Protein AF-A0A316LWC0-F1 (afdb_monomer_lite)

Structure (mmCIF, N/CA/C/O backbone):
data_AF-A0A316LWC0-F1
#
_entry.id   AF-A0A316LWC0-F1
#
loop_
_atom_site.group_PDB
_atom_site.id
_atom_site.type_symbol
_atom_site.label_atom_id
_atom_site.label_alt_id
_atom_site.label_comp_id
_atom_site.label_asym_id
_atom_site.label_entity_id
_atom_site.label_seq_id
_atom_site.pdbx_PDB_ins_code
_atom_site.Cartn_x
_atom_site.Cartn_y
_atom_site.Cartn_z
_atom_site.occupancy
_atom_site.B_iso_or_equiv
_atom_site.auth_seq_id
_atom_site.auth_comp_id
_atom_site.auth_asym_id
_atom_site.auth_atom_id
_atom_site.pdbx_PDB_model_num
ATOM 1 N N . MET A 1 1 ? -11.294 -28.085 22.734 1.00 31.95 1 MET A N 1
ATOM 2 C CA . MET A 1 1 ? -11.227 -26.932 23.654 1.00 31.95 1 MET A CA 1
ATOM 3 C C . MET A 1 1 ? -9.858 -26.953 24.303 1.00 31.95 1 MET A C 1
ATOM 5 O O . MET A 1 1 ? -9.673 -27.662 25.283 1.00 31.95 1 MET A O 1
ATOM 9 N N . GLU A 1 2 ? -8.880 -26.272 23.712 1.00 32.41 2 GLU A N 1
ATOM 10 C CA . GLU A 1 2 ? -7.625 -26.001 24.415 1.00 32.41 2 GLU A CA 1
ATOM 11 C C . GLU A 1 2 ? -7.901 -24.908 25.444 1.00 32.41 2 GLU A C 1
ATOM 13 O O . GLU A 1 2 ? -8.412 -23.838 25.116 1.00 32.41 2 GLU A O 1
ATOM 18 N N . ILE A 1 3 ? -7.636 -25.219 26.708 1.00 39.00 3 ILE A N 1
ATOM 19 C CA . ILE A 1 3 ? -7.735 -24.268 27.808 1.00 39.00 3 ILE A CA 1
ATOM 20 C C . ILE A 1 3 ? -6.560 -23.304 27.640 1.00 39.00 3 ILE A C 1
ATOM 22 O O . ILE A 1 3 ? -5.418 -23.643 27.950 1.00 39.00 3 ILE A O 1
ATOM 26 N N . GLU A 1 4 ? -6.842 -22.122 27.097 1.00 44.00 4 GLU A N 1
ATOM 27 C CA . GLU A 1 4 ? -5.895 -21.014 27.000 1.00 44.00 4 GLU A CA 1
ATOM 28 C C . GLU A 1 4 ? -5.223 -20.777 28.360 1.00 44.00 4 GLU A C 1
ATOM 30 O O . GLU A 1 4 ? -5.889 -20.606 29.386 1.00 44.00 4 GLU A O 1
ATOM 35 N N . LYS A 1 5 ? -3.886 -20.733 28.386 1.00 40.06 5 LYS A N 1
ATOM 36 C CA . LYS A 1 5 ? -3.128 -20.258 29.549 1.00 40.06 5 LYS A CA 1
ATOM 37 C C . LYS A 1 5 ? -3.338 -18.749 29.688 1.00 40.06 5 LYS A C 1
ATOM 39 O O . LYS A 1 5 ? -2.574 -17.927 29.186 1.00 40.06 5 LYS A O 1
ATOM 44 N N . ILE A 1 6 ? -4.420 -18.384 30.366 1.00 48.06 6 ILE A N 1
ATOM 45 C CA . ILE A 1 6 ? -4.798 -17.000 30.645 1.00 48.06 6 ILE A CA 1
ATOM 46 C C . ILE A 1 6 ? -3.763 -16.386 31.598 1.00 48.06 6 ILE A C 1
ATOM 48 O O . ILE A 1 6 ? -3.656 -16.771 32.765 1.00 48.06 6 ILE A O 1
ATOM 52 N N . SER A 1 7 ? -3.029 -15.374 31.129 1.00 48.31 7 SER A N 1
ATOM 53 C CA . SER A 1 7 ? -2.324 -14.452 32.024 1.00 48.31 7 SER A CA 1
ATOM 54 C C . SER A 1 7 ? -3.368 -13.696 32.851 1.00 48.31 7 SER A C 1
ATOM 56 O O . SER A 1 7 ? -4.039 -12.796 32.347 1.00 48.31 7 SER A O 1
ATOM 58 N N . ARG A 1 8 ? -3.518 -14.056 34.131 1.00 53.09 8 ARG A N 1
ATOM 59 C CA . ARG A 1 8 ? -4.472 -13.438 35.076 1.00 53.09 8 ARG A CA 1
ATOM 60 C C . ARG A 1 8 ? -4.177 -11.959 35.403 1.00 53.09 8 ARG A C 1
ATOM 62 O O . ARG A 1 8 ? -4.849 -11.391 36.250 1.00 53.09 8 ARG A O 1
ATOM 69 N N . LYS A 1 9 ? -3.166 -11.336 34.783 1.00 68.00 9 LYS A N 1
ATOM 70 C CA . LYS A 1 9 ? -2.666 -9.988 35.122 1.00 68.00 9 LYS A CA 1
ATOM 71 C C . LYS A 1 9 ? -2.686 -8.990 33.953 1.00 68.00 9 LYS A C 1
ATOM 73 O O . LYS A 1 9 ? -1.902 -8.051 33.957 1.00 68.00 9 LYS A O 1
ATOM 78 N N . CYS A 1 10 ? -3.512 -9.195 32.929 1.00 73.81 10 CYS A N 1
ATOM 79 C CA . CYS A 1 10 ? -3.626 -8.240 31.819 1.00 73.81 10 CYS A CA 1
ATOM 80 C C . CYS A 1 10 ? -4.796 -7.269 32.052 1.00 73.81 10 CYS A C 1
ATOM 82 O O . CYS A 1 10 ? -5.946 -7.697 32.027 1.00 73.81 10 CYS A O 1
ATOM 84 N N . THR A 1 11 ? -4.519 -5.978 32.247 1.00 78.38 11 THR A N 1
ATOM 85 C CA . THR A 1 11 ? -5.537 -4.930 32.487 1.00 78.38 11 THR A CA 1
ATOM 86 C C . THR A 1 11 ? -6.363 -4.609 31.245 1.00 78.38 11 THR A C 1
ATOM 88 O O . THR A 1 11 ? -7.514 -4.209 31.362 1.00 78.38 11 THR A O 1
ATOM 91 N N . VAL A 1 12 ? -5.818 -4.844 30.050 1.00 79.81 12 VAL A N 1
ATOM 92 C CA . VAL A 1 12 ? -6.518 -4.624 28.773 1.00 79.81 12 VAL A CA 1
ATOM 93 C C . VAL A 1 12 ? -7.245 -5.875 28.275 1.00 79.81 12 VAL A C 1
ATOM 95 O O . VAL A 1 12 ? -7.618 -5.972 27.109 1.00 79.81 12 VAL A O 1
ATOM 98 N N . LYS A 1 13 ? -7.440 -6.888 29.126 1.00 78.12 13 LYS A N 1
ATOM 99 C CA . LYS A 1 13 ? -8.189 -8.092 28.744 1.00 78.12 13 LYS A CA 1
ATOM 100 C C . LYS A 1 13 ? -9.627 -7.705 28.374 1.00 78.12 13 LYS A C 1
ATOM 102 O O . LYS A 1 13 ? -10.252 -6.914 29.068 1.00 78.12 13 LYS A O 1
ATOM 107 N N . HIS A 1 14 ? -10.146 -8.267 27.281 1.00 76.75 14 HIS A N 1
ATOM 108 C CA . HIS A 1 14 ? -11.498 -8.007 26.754 1.00 76.75 14 HIS A CA 1
ATOM 109 C C . HIS A 1 14 ? -11.799 -6.556 26.336 1.00 76.75 14 HIS A C 1
ATOM 111 O O . HIS A 1 14 ? -12.905 -6.282 25.868 1.00 76.75 14 HIS A O 1
ATOM 117 N N . THR A 1 15 ? -10.838 -5.635 26.433 1.00 82.25 15 THR A N 1
ATOM 118 C CA . THR A 1 15 ? -11.021 -4.262 25.958 1.00 82.25 15 THR A CA 1
ATOM 119 C C . THR A 1 15 ? -10.895 -4.184 24.428 1.00 82.25 15 THR A C 1
ATOM 121 O O . THR A 1 15 ? -10.401 -5.132 23.796 1.00 82.25 15 THR A O 1
ATOM 124 N N . PRO A 1 16 ? -11.316 -3.070 23.796 1.00 81.69 16 PRO A N 1
ATOM 125 C CA . PRO A 1 16 ? -11.280 -2.936 22.342 1.00 81.69 16 PRO A CA 1
ATOM 126 C C . PRO A 1 16 ? -9.896 -3.158 21.724 1.00 81.69 16 PRO A C 1
ATOM 128 O O . PRO A 1 16 ? -9.812 -3.797 20.676 1.00 81.69 16 PRO A O 1
ATOM 131 N N . ILE A 1 17 ? -8.804 -2.731 22.381 1.00 84.06 17 ILE A N 1
ATOM 132 C CA . ILE A 1 17 ? -7.452 -2.977 21.849 1.00 84.06 17 ILE A CA 1
ATOM 133 C C . ILE A 1 17 ? -7.113 -4.469 21.831 1.00 84.06 17 ILE A C 1
ATOM 135 O O . ILE A 1 17 ? -6.552 -4.958 20.858 1.00 84.06 17 ILE A O 1
ATOM 139 N N . CYS A 1 18 ? -7.471 -5.220 22.874 1.00 79.88 18 CYS A N 1
ATOM 140 C CA . CYS A 1 18 ? -7.205 -6.657 22.933 1.00 79.88 18 CYS A CA 1
ATOM 141 C C . CYS A 1 18 ? -7.984 -7.406 21.848 1.00 79.88 18 CYS A C 1
ATOM 143 O O . CYS A 1 18 ? -7.426 -8.257 21.154 1.00 79.88 18 CYS A O 1
ATOM 145 N N . LYS A 1 19 ? -9.241 -7.004 21.635 1.00 78.81 19 LYS A N 1
ATOM 146 C CA . LYS A 1 19 ? -10.090 -7.524 20.562 1.00 78.81 19 LYS A CA 1
ATOM 147 C C . LYS A 1 19 ? -9.509 -7.211 19.173 1.00 78.81 19 LYS A C 1
ATOM 149 O O . LYS A 1 19 ? -9.373 -8.123 18.365 1.00 78.81 19 LYS A O 1
ATOM 154 N N . PHE A 1 20 ? -9.069 -5.976 18.921 1.00 80.81 20 PHE A N 1
ATOM 155 C CA . PHE A 1 20 ? -8.409 -5.584 17.665 1.00 80.81 20 PHE A CA 1
ATOM 156 C C . PHE A 1 20 ? -7.088 -6.326 17.421 1.00 80.81 20 PHE A C 1
ATOM 158 O O . PHE A 1 20 ? -6.761 -6.721 16.296 1.00 80.81 20 PHE A O 1
ATOM 165 N N . LEU A 1 21 ? -6.292 -6.529 18.474 1.00 79.06 21 LEU A N 1
ATOM 166 C CA . LEU A 1 21 ? -5.056 -7.310 18.407 1.00 79.06 21 LEU A CA 1
ATOM 167 C C . LEU A 1 21 ? -5.312 -8.786 18.070 1.00 79.06 21 LEU A C 1
ATOM 169 O O . LEU A 1 21 ? -4.381 -9.453 17.616 1.00 79.06 21 LEU A O 1
ATOM 173 N N . GLY A 1 22 ? -6.558 -9.256 18.192 1.00 64.56 22 GLY A N 1
ATOM 174 C CA . GLY A 1 22 ? -6.995 -10.564 17.712 1.00 64.56 22 GLY A CA 1
ATOM 175 C C . GLY A 1 22 ? -6.324 -11.711 18.458 1.00 64.56 22 GLY A C 1
ATOM 176 O O . GLY A 1 22 ? -5.974 -12.721 17.850 1.00 64.56 22 GLY A O 1
ATOM 177 N N . SER A 1 23 ? -6.047 -11.525 19.750 1.00 60.38 23 SER A N 1
ATOM 178 C CA . SER A 1 23 ? -5.390 -12.546 20.556 1.00 60.38 23 SER A CA 1
ATOM 179 C C . SER A 1 23 ? -6.378 -13.636 20.966 1.00 60.38 23 SER A C 1
ATOM 181 O O . SER A 1 23 ? -7.029 -13.508 22.000 1.00 60.38 23 SER A O 1
ATOM 183 N N . ASP A 1 24 ? -6.390 -14.728 20.199 1.00 57.38 24 ASP A N 1
ATOM 184 C CA . ASP A 1 24 ? -6.710 -16.093 20.653 1.00 57.38 24 ASP A CA 1
ATOM 185 C C . ASP A 1 24 ? -5.643 -16.549 21.673 1.00 57.38 24 ASP A C 1
ATOM 187 O O . ASP A 1 24 ? -4.834 -17.452 21.430 1.00 57.38 24 ASP A O 1
ATOM 191 N N . GLY A 1 25 ? -5.536 -15.801 22.773 1.00 61.41 25 GLY A N 1
ATOM 192 C CA . GLY A 1 25 ? -4.644 -16.075 23.888 1.00 61.41 25 GLY A CA 1
ATOM 193 C C . GLY A 1 25 ? -3.501 -15.073 24.039 1.00 61.41 25 GLY A C 1
ATOM 194 O O . GLY A 1 25 ? -2.912 -14.566 23.076 1.00 61.41 25 GLY A O 1
ATOM 195 N N . CYS A 1 26 ? -3.142 -14.802 25.297 1.00 67.88 26 CYS A N 1
ATOM 196 C CA . CYS A 1 26 ? -2.113 -13.825 25.667 1.00 67.88 26 CYS A CA 1
ATOM 197 C C . CYS A 1 26 ? -0.733 -14.128 25.058 1.00 67.88 26 CYS A C 1
ATOM 199 O O . CYS A 1 26 ? 0.030 -13.200 24.810 1.00 67.88 26 CYS A O 1
ATOM 201 N N . GLU A 1 27 ? -0.418 -15.393 24.766 1.00 67.81 27 GLU A N 1
ATOM 202 C CA . GLU A 1 27 ? 0.873 -15.810 24.196 1.00 67.81 27 GLU A CA 1
ATOM 203 C C . GLU A 1 27 ? 1.105 -15.273 22.773 1.00 67.81 27 GLU A C 1
ATOM 205 O O . GLU A 1 27 ? 2.242 -15.015 22.369 1.00 67.81 27 GLU A O 1
ATOM 210 N N . LYS A 1 28 ? 0.030 -15.062 22.002 1.00 70.38 28 LYS A N 1
ATOM 211 C CA . LYS A 1 28 ? 0.097 -14.516 20.637 1.00 70.38 28 LYS A CA 1
ATOM 212 C C . LYS A 1 28 ? -0.050 -12.991 20.595 1.00 70.38 28 LYS A C 1
ATOM 214 O O . LYS A 1 28 ? 0.230 -12.398 19.554 1.00 70.38 28 LYS A O 1
ATOM 219 N N . CYS A 1 29 ? -0.429 -12.360 21.708 1.00 76.38 29 CYS A N 1
ATOM 220 C CA . CYS A 1 29 ? -0.636 -10.917 21.809 1.00 76.38 29 CYS A CA 1
ATOM 221 C C . CYS A 1 29 ? 0.674 -10.137 21.606 1.00 76.38 29 CYS A C 1
ATOM 223 O O . CYS A 1 29 ? 1.690 -10.413 22.248 1.00 76.38 29 CYS A O 1
ATOM 225 N N . SER A 1 30 ? 0.647 -9.114 20.749 1.00 78.94 30 SER A N 1
ATOM 226 C CA . SER A 1 30 ? 1.811 -8.257 20.490 1.00 78.94 30 SER A CA 1
ATOM 227 C C . SER A 1 30 ? 2.258 -7.479 21.730 1.00 78.94 30 SER A C 1
ATOM 229 O O . SER A 1 30 ? 3.455 -7.376 21.974 1.00 78.94 30 SER A O 1
ATOM 231 N N . LEU A 1 31 ? 1.323 -6.999 22.559 1.00 81.50 31 LEU A N 1
ATOM 232 C CA . LEU A 1 31 ? 1.646 -6.288 23.805 1.00 81.50 31 LEU A CA 1
ATOM 233 C C . LEU A 1 31 ? 2.370 -7.190 24.811 1.00 81.50 31 LEU A C 1
ATOM 235 O O . LEU A 1 31 ? 3.217 -6.718 25.567 1.00 81.50 31 LEU A O 1
ATOM 239 N N . TYR A 1 32 ? 2.045 -8.486 24.815 1.00 77.75 32 TYR A N 1
ATOM 240 C CA . TYR A 1 32 ? 2.732 -9.472 25.643 1.00 77.75 32 TYR A CA 1
ATOM 241 C C . TYR A 1 32 ? 4.122 -9.792 25.084 1.00 77.75 32 TYR A C 1
ATOM 243 O O . TYR A 1 32 ? 5.107 -9.673 25.805 1.00 77.75 32 TYR A O 1
ATOM 251 N N . LYS A 1 33 ? 4.222 -10.113 23.786 1.00 76.31 33 LYS A N 1
ATOM 252 C CA . LYS A 1 33 ? 5.501 -10.431 23.122 1.00 76.31 33 LYS A CA 1
ATOM 253 C C . LYS A 1 33 ? 6.523 -9.298 23.199 1.00 76.31 33 LYS A C 1
ATOM 255 O O . LYS A 1 33 ? 7.716 -9.564 23.300 1.00 76.31 33 LYS A O 1
ATOM 260 N N . SER A 1 34 ? 6.058 -8.054 23.170 1.00 77.19 34 SER A N 1
ATOM 261 C CA . SER A 1 34 ? 6.910 -6.870 23.274 1.00 77.19 34 SER A CA 1
ATOM 262 C C . SER A 1 34 ? 7.215 -6.453 24.719 1.00 77.19 34 SER A C 1
ATOM 264 O O . SER A 1 34 ? 7.830 -5.411 24.914 1.00 77.19 34 SER A O 1
ATOM 266 N N . ASN A 1 35 ? 6.801 -7.230 25.731 1.00 78.50 35 ASN A N 1
ATOM 267 C CA . ASN A 1 35 ? 7.004 -6.931 27.156 1.00 78.50 35 ASN A CA 1
ATOM 268 C C . ASN A 1 35 ? 6.565 -5.507 27.560 1.00 78.50 35 ASN A C 1
ATOM 270 O O . ASN A 1 35 ? 7.215 -4.854 28.378 1.00 78.50 35 ASN A O 1
ATOM 274 N N . VAL A 1 36 ? 5.463 -5.018 26.979 1.00 79.25 36 VAL A N 1
ATOM 275 C CA . VAL A 1 36 ? 4.943 -3.663 27.225 1.00 79.25 36 VAL A CA 1
ATOM 276 C C . VAL A 1 36 ? 4.527 -3.528 28.690 1.00 79.25 36 VAL A C 1
ATOM 278 O O . VAL A 1 36 ? 3.888 -4.433 29.243 1.00 79.25 36 VAL A O 1
ATOM 281 N N . LYS A 1 37 ? 4.876 -2.408 29.335 1.00 82.44 37 LYS A N 1
ATOM 282 C CA . LYS A 1 37 ? 4.535 -2.180 30.747 1.00 82.44 37 LYS A CA 1
ATOM 283 C C . LYS A 1 37 ? 3.032 -1.965 30.906 1.00 82.44 37 LYS A C 1
ATOM 285 O O . LYS A 1 37 ? 2.356 -1.493 29.999 1.00 82.44 37 LYS A O 1
ATOM 290 N N . GLU A 1 38 ? 2.488 -2.280 32.078 1.00 79.62 38 GLU A N 1
ATOM 291 C CA . GLU A 1 38 ? 1.031 -2.289 32.264 1.00 79.62 38 GLU A CA 1
ATOM 292 C C . GLU A 1 38 ? 0.379 -0.915 32.043 1.00 79.62 38 GLU A C 1
ATOM 294 O O . GLU A 1 38 ? -0.626 -0.821 31.345 1.00 79.62 38 GLU A O 1
ATOM 299 N N . PHE A 1 39 ? 1.000 0.164 32.533 1.00 79.12 39 PHE A N 1
ATOM 300 C CA . PHE A 1 39 ? 0.511 1.528 32.293 1.00 79.12 39 PHE A CA 1
ATOM 301 C C . PHE A 1 39 ? 0.531 1.911 30.800 1.00 79.12 39 PHE A C 1
ATOM 303 O O . PHE A 1 39 ? -0.334 2.650 30.337 1.00 79.12 39 PHE A O 1
ATOM 310 N N . GLU A 1 40 ? 1.487 1.387 30.025 1.00 83.19 40 GLU A N 1
ATOM 311 C CA . GLU A 1 40 ? 1.575 1.627 28.580 1.00 83.19 40 GLU A CA 1
ATOM 312 C C . GLU A 1 40 ? 0.471 0.874 27.833 1.00 83.19 40 GLU A C 1
ATOM 314 O O . GLU A 1 40 ? -0.053 1.385 26.845 1.00 83.19 40 GLU A O 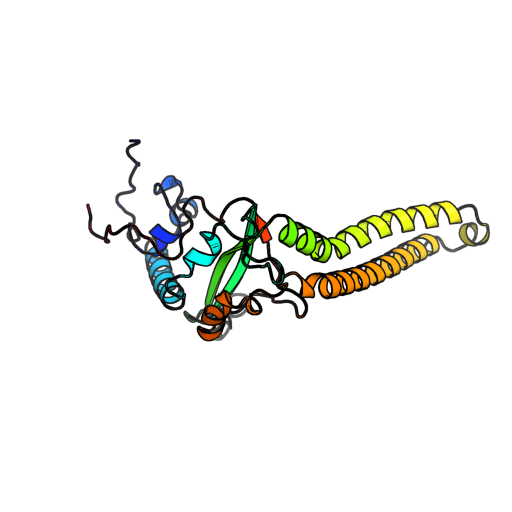1
ATOM 319 N N . LYS A 1 41 ? 0.060 -0.307 28.320 1.00 83.62 41 LYS A N 1
ATOM 320 C CA . LYS A 1 41 ? -1.090 -1.037 27.766 1.00 83.62 41 LYS A CA 1
ATOM 321 C C . LYS A 1 41 ? -2.388 -0.263 27.971 1.00 83.62 41 LYS A C 1
ATOM 323 O O . LYS A 1 41 ? -3.143 -0.127 27.013 1.00 83.62 41 LYS A O 1
ATOM 328 N N . VAL A 1 42 ? -2.621 0.271 29.174 1.00 84.56 42 VAL A N 1
ATOM 329 C CA . VAL A 1 42 ? -3.799 1.107 29.475 1.00 84.56 42 VAL A CA 1
ATOM 330 C C . VAL A 1 42 ? -3.833 2.325 28.553 1.00 84.56 42 VAL A C 1
ATOM 332 O O . VAL A 1 42 ? -4.814 2.511 27.838 1.00 84.56 42 VAL A O 1
ATOM 335 N N . LYS A 1 43 ? -2.721 3.064 28.453 1.00 86.12 43 LYS A N 1
ATOM 336 C CA . LYS A 1 43 ? -2.598 4.199 27.526 1.00 86.12 43 LYS A CA 1
ATOM 337 C C . LYS A 1 43 ? -2.855 3.796 26.069 1.00 86.12 43 LYS A C 1
ATOM 339 O O . LYS A 1 43 ? -3.515 4.514 25.327 1.00 86.12 43 LYS A O 1
ATOM 344 N N . THR A 1 44 ? -2.355 2.634 25.646 1.00 86.00 44 THR A N 1
ATOM 345 C CA . THR A 1 44 ? -2.592 2.111 24.290 1.00 86.00 44 THR A CA 1
ATOM 346 C C . THR A 1 44 ? -4.071 1.793 24.061 1.00 86.00 44 THR A C 1
ATOM 348 O O . THR A 1 44 ? -4.583 2.032 22.971 1.00 86.00 44 THR A O 1
ATOM 351 N N . ASN A 1 45 ? -4.776 1.283 25.075 1.00 87.62 45 ASN A N 1
ATOM 352 C CA . ASN A 1 45 ? -6.217 1.062 24.996 1.00 87.62 45 ASN A CA 1
ATOM 353 C C . ASN A 1 45 ? -6.998 2.375 24.866 1.00 87.62 45 ASN A C 1
ATOM 355 O O . ASN A 1 45 ? -7.895 2.443 24.035 1.00 87.62 45 ASN A O 1
ATOM 359 N N . GLU A 1 46 ? -6.657 3.396 25.653 1.00 88.00 46 GLU A N 1
ATOM 360 C CA . GLU A 1 46 ? -7.290 4.723 25.581 1.00 88.00 46 GLU A CA 1
ATOM 361 C C . GLU A 1 46 ? -7.088 5.365 24.203 1.00 88.00 46 GLU A C 1
ATOM 363 O O . GLU A 1 46 ? -8.047 5.813 23.580 1.00 88.00 46 GLU A O 1
ATOM 368 N N . ILE A 1 47 ? -5.855 5.328 23.683 1.00 88.19 47 ILE A N 1
ATOM 369 C CA . ILE A 1 47 ? -5.536 5.794 22.325 1.00 88.19 47 ILE A CA 1
ATOM 370 C C . ILE A 1 47 ? -6.390 5.049 21.298 1.00 88.19 47 ILE A C 1
ATOM 372 O O 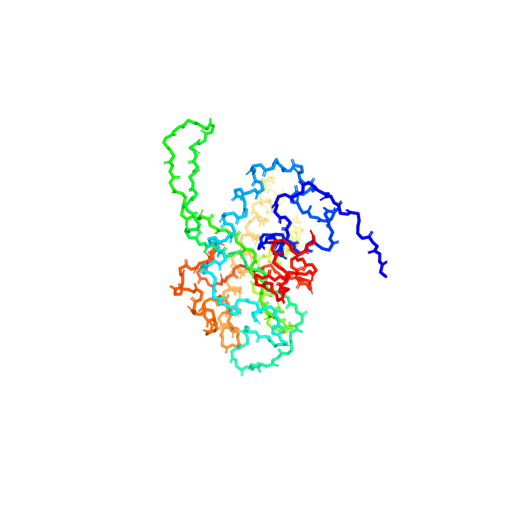. ILE A 1 47 ? -7.023 5.676 20.455 1.00 88.19 47 ILE A O 1
ATOM 376 N N . TRP A 1 48 ? -6.454 3.719 21.397 1.00 89.62 48 TRP A N 1
ATOM 377 C CA . TRP A 1 48 ? -7.230 2.905 20.468 1.00 89.62 48 TRP A CA 1
ATOM 378 C C . TRP A 1 48 ? -8.733 3.172 20.538 1.00 89.62 48 TRP A C 1
ATOM 380 O O . TRP A 1 48 ? -9.387 3.123 19.505 1.00 89.62 48 TRP A O 1
ATOM 390 N N . GLN A 1 49 ? -9.289 3.469 21.713 1.00 90.06 49 GLN A N 1
ATOM 391 C CA . GLN A 1 49 ? -10.701 3.837 21.841 1.00 90.06 49 GLN A CA 1
ATOM 392 C C . GLN A 1 49 ? -11.021 5.118 21.063 1.00 90.06 49 GLN A C 1
ATOM 394 O O . GLN A 1 49 ? -12.037 5.151 20.376 1.00 90.06 49 GLN A O 1
ATOM 399 N N . VAL A 1 50 ? -10.136 6.121 21.106 1.00 90.44 50 VAL A N 1
ATOM 400 C CA . VAL A 1 50 ? -10.278 7.349 20.302 1.00 90.44 50 VAL A CA 1
ATOM 401 C C . VAL A 1 50 ? -10.093 7.057 18.812 1.00 90.44 50 VAL A C 1
ATOM 403 O O . VAL A 1 50 ? -10.885 7.489 17.983 1.00 90.44 50 VAL A O 1
ATOM 406 N N . THR A 1 51 ? -9.079 6.268 18.443 1.00 90.81 51 THR A N 1
ATOM 407 C CA . THR A 1 51 ? -8.891 5.849 17.046 1.00 90.81 51 THR A CA 1
ATOM 408 C C . THR A 1 51 ? -10.129 5.128 16.508 1.00 90.81 51 THR A C 1
ATOM 410 O O . THR A 1 51 ? -10.571 5.394 15.395 1.00 90.81 51 THR A O 1
ATOM 413 N N . GLN A 1 52 ? -10.697 4.218 17.300 1.00 90.69 52 GLN A N 1
ATOM 414 C CA . GLN A 1 52 ? -11.862 3.422 16.936 1.00 90.69 52 GLN A CA 1
ATOM 415 C C . GLN A 1 52 ? -13.136 4.269 16.855 1.00 90.69 52 GLN A C 1
ATOM 417 O O . GLN A 1 52 ? -13.950 4.014 15.975 1.00 90.69 52 GLN A O 1
ATOM 422 N N . SER A 1 53 ? -13.311 5.278 17.718 1.00 90.56 53 SER A N 1
ATOM 423 C CA . SER A 1 53 ? -14.470 6.181 17.643 1.00 90.56 53 SER A CA 1
ATOM 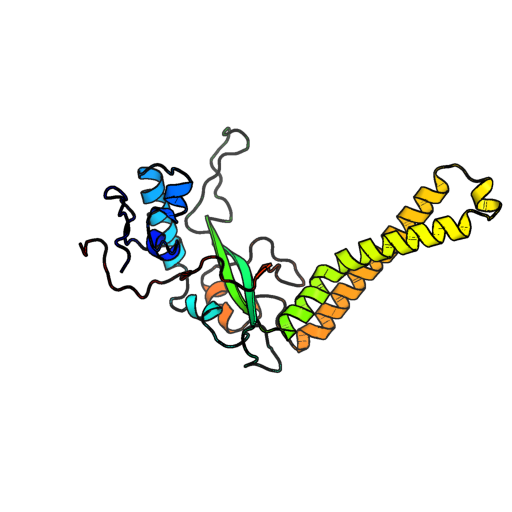424 C C . SER A 1 53 ? -14.480 7.048 16.387 1.00 90.56 53 SER A C 1
ATOM 426 O O . SER A 1 53 ? -15.541 7.517 15.991 1.00 90.56 53 SER A O 1
ATOM 428 N N . ASN A 1 54 ? -13.316 7.240 15.763 1.00 92.00 54 ASN A N 1
ATOM 429 C CA . ASN A 1 54 ? -13.177 8.000 14.523 1.00 92.00 54 ASN A CA 1
ATOM 430 C C . ASN A 1 54 ? -13.322 7.117 13.273 1.00 92.00 54 ASN A C 1
ATOM 432 O O . ASN A 1 54 ? -13.252 7.628 12.160 1.00 92.00 54 ASN A O 1
ATOM 436 N N . LEU A 1 55 ? -13.495 5.799 13.423 1.00 92.38 55 LEU A N 1
ATOM 437 C CA . LEU A 1 55 ? -13.800 4.901 12.311 1.00 92.38 55 LEU A CA 1
ATOM 438 C C . LEU A 1 55 ? -15.316 4.831 12.073 1.00 92.38 55 LEU A C 1
ATOM 440 O O . LEU A 1 55 ? -16.081 4.829 13.040 1.00 92.38 55 LEU A O 1
ATOM 444 N N . PRO A 1 56 ? -15.761 4.690 10.813 1.00 91.38 56 PRO A N 1
ATOM 445 C CA . PRO A 1 56 ? -17.147 4.388 10.512 1.00 91.38 56 PRO A CA 1
ATOM 446 C C . PRO A 1 56 ? -17.487 3.011 11.077 1.00 91.38 56 PRO A C 1
ATOM 448 O O . PRO A 1 56 ? -16.655 2.100 11.098 1.00 91.38 56 PRO A O 1
ATOM 451 N N . TRP A 1 57 ? -18.718 2.853 11.553 1.00 86.50 57 TRP A N 1
ATOM 452 C CA . TRP A 1 57 ? -19.163 1.650 12.263 1.00 86.50 57 TRP A CA 1
ATOM 453 C C . TRP A 1 57 ? -19.047 0.367 11.419 1.00 86.50 57 TRP A C 1
ATOM 455 O O . TRP A 1 57 ? -18.915 -0.727 11.966 1.00 86.50 57 TRP A O 1
ATOM 465 N N . ASP A 1 58 ? -19.074 0.499 10.093 1.00 88.00 58 ASP A N 1
ATOM 466 C CA . ASP A 1 58 ? -18.975 -0.579 9.114 1.00 88.00 58 ASP A CA 1
ATOM 467 C C . ASP A 1 58 ? -17.563 -0.729 8.517 1.00 88.00 58 ASP A C 1
ATOM 469 O O . ASP A 1 58 ? -17.390 -1.428 7.519 1.00 88.00 58 ASP A O 1
ATOM 473 N N . ALA A 1 59 ? -16.520 -0.168 9.147 1.00 90.94 59 ALA A N 1
ATOM 474 C CA . ALA A 1 59 ? -15.128 -0.273 8.684 1.00 90.94 59 ALA A CA 1
ATOM 475 C C . ALA A 1 59 ? -14.650 -1.725 8.443 1.00 90.94 59 ALA A C 1
ATOM 477 O O . ALA A 1 59 ? -13.713 -1.978 7.678 1.00 90.94 59 ALA A O 1
ATOM 478 N N . ASP A 1 60 ? -15.282 -2.712 9.080 1.00 91.81 60 ASP A N 1
ATOM 479 C CA . ASP A 1 60 ? -14.983 -4.124 8.844 1.00 91.81 60 ASP A CA 1
ATOM 480 C C . ASP A 1 60 ? -15.485 -4.631 7.478 1.00 91.81 60 ASP A C 1
ATOM 482 O O . ASP A 1 60 ? -14.858 -5.512 6.878 1.00 91.81 60 ASP A O 1
ATOM 486 N N . ALA A 1 61 ? -16.529 -4.020 6.910 1.00 92.69 61 ALA A N 1
ATOM 487 C CA . ALA A 1 61 ? -17.111 -4.402 5.624 1.00 92.69 61 ALA A CA 1
ATOM 488 C C . ALA A 1 61 ? -16.090 -4.351 4.474 1.00 92.69 61 ALA A C 1
ATOM 490 O O . ALA A 1 61 ? -16.119 -5.201 3.579 1.00 92.69 61 ALA A O 1
ATOM 491 N N . PHE A 1 62 ? -15.119 -3.430 4.526 1.00 94.00 62 PHE A N 1
ATOM 492 C CA . PHE A 1 62 ? -14.091 -3.274 3.490 1.00 94.00 62 PHE A CA 1
ATOM 493 C C . PHE A 1 62 ? -13.230 -4.518 3.289 1.00 94.00 62 PHE A C 1
ATOM 495 O O . PHE A 1 62 ? -12.816 -4.829 2.168 1.00 94.00 62 PHE A O 1
ATOM 502 N N . HIS A 1 63 ? -12.954 -5.246 4.368 1.00 92.31 63 HIS A N 1
ATOM 503 C CA . HIS A 1 63 ? -12.122 -6.439 4.323 1.00 92.31 63 HIS A CA 1
ATOM 504 C C . HIS A 1 63 ? -12.947 -7.728 4.437 1.00 92.31 63 HIS A C 1
ATOM 506 O O . HIS A 1 63 ? -12.518 -8.793 3.975 1.00 92.31 63 HIS A O 1
ATOM 512 N N . GLU A 1 64 ? -14.141 -7.661 5.019 1.00 92.69 64 GLU A N 1
ATOM 513 C CA . GLU A 1 64 ? -15.060 -8.794 5.065 1.00 92.69 64 GLU A CA 1
ATOM 514 C C . GLU A 1 64 ? -15.741 -9.046 3.717 1.00 92.69 64 GLU A C 1
ATOM 516 O O . GLU A 1 64 ? -15.933 -10.211 3.382 1.00 92.69 64 GLU A O 1
ATOM 521 N N . SER A 1 65 ? -15.943 -8.017 2.883 1.00 93.88 65 SER A N 1
ATOM 522 C CA . SER A 1 65 ? -16.554 -8.133 1.549 1.00 93.88 65 SER A CA 1
ATOM 523 C C . SER A 1 65 ? -16.012 -9.307 0.727 1.00 93.88 65 SER A C 1
ATOM 525 O O . SER A 1 65 ? -14.799 -9.490 0.579 1.00 93.88 65 SER A O 1
ATOM 527 N N . ASP A 1 66 ? -16.914 -10.095 0.144 1.00 95.00 66 ASP A N 1
ATOM 528 C CA . ASP A 1 66 ? -16.577 -11.193 -0.770 1.00 95.00 66 ASP A CA 1
ATOM 529 C C . ASP A 1 66 ? -16.232 -10.710 -2.182 1.00 95.00 66 ASP A C 1
ATOM 531 O O . ASP A 1 66 ? -15.766 -11.487 -3.021 1.00 95.00 66 ASP A O 1
ATOM 535 N N . THR A 1 67 ? -16.412 -9.417 -2.454 1.00 96.31 67 THR A N 1
ATOM 536 C CA . THR A 1 67 ? -16.193 -8.812 -3.767 1.00 96.31 67 THR A CA 1
ATOM 537 C C . THR A 1 67 ? -15.138 -7.711 -3.719 1.00 96.31 67 THR A C 1
ATOM 539 O O . THR A 1 67 ? -14.789 -7.169 -2.675 1.00 96.31 67 THR A O 1
ATOM 542 N N . CYS A 1 68 ? -14.559 -7.410 -4.875 1.00 96.50 68 CYS A N 1
ATOM 543 C CA . CYS A 1 68 ? -13.526 -6.395 -5.025 1.00 96.50 68 CYS A CA 1
ATOM 544 C C . CYS A 1 68 ? -14.114 -4.986 -5.056 1.00 96.50 68 CYS A C 1
ATOM 546 O O . CYS A 1 68 ? -14.868 -4.662 -5.973 1.00 96.50 68 CYS A O 1
ATOM 548 N N . LEU A 1 69 ? -13.647 -4.136 -4.141 1.00 95.88 69 LEU A N 1
ATOM 549 C CA . LEU A 1 69 ? -14.068 -2.734 -4.031 1.00 95.88 69 LEU A CA 1
ATOM 550 C C . LEU A 1 69 ? -13.316 -1.800 -4.996 1.00 95.88 69 LEU A C 1
ATOM 552 O O . LEU A 1 69 ? -13.744 -0.691 -5.281 1.00 95.88 69 LEU A O 1
ATOM 556 N N . PHE A 1 70 ? -12.218 -2.266 -5.596 1.00 96.12 70 PHE A N 1
ATOM 557 C CA . PHE A 1 70 ? -11.446 -1.479 -6.566 1.00 96.12 70 PHE A CA 1
ATOM 558 C C . PHE A 1 70 ? -12.014 -1.526 -7.994 1.00 96.12 70 PHE A C 1
ATOM 560 O O . PHE A 1 70 ? -11.479 -0.868 -8.884 1.00 96.12 70 PHE A O 1
ATOM 567 N N . CYS A 1 71 ? -13.029 -2.347 -8.277 1.00 96.00 71 CYS A N 1
ATOM 568 C CA . CYS A 1 71 ? -13.573 -2.494 -9.630 1.00 96.00 71 CYS A CA 1
ATOM 569 C C . CYS A 1 71 ? -14.538 -1.351 -9.975 1.00 96.00 71 CYS A C 1
ATOM 571 O O . CYS A 1 71 ? -15.568 -1.216 -9.332 1.00 96.00 71 CYS A O 1
ATOM 573 N N . LYS A 1 72 ? -14.274 -0.607 -11.059 1.00 92.75 72 LYS A N 1
ATOM 574 C CA . LYS A 1 72 ? -15.156 0.480 -11.522 1.00 92.75 72 LYS A CA 1
ATOM 575 C C . LYS A 1 72 ? -16.172 0.015 -12.567 1.00 92.75 72 LYS A C 1
ATOM 577 O O . LYS A 1 72 ? -17.369 0.207 -12.412 1.00 92.75 72 LYS A O 1
ATOM 582 N N . LYS A 1 73 ? -15.704 -0.619 -13.649 1.00 86.44 73 LYS A N 1
ATOM 583 C CA . LYS A 1 73 ? -16.570 -1.026 -14.782 1.00 86.44 73 LYS A CA 1
ATOM 584 C C . LYS A 1 73 ? -17.235 -2.389 -14.621 1.00 86.44 73 LYS A C 1
ATOM 586 O O . LYS A 1 73 ? -18.233 -2.660 -15.277 1.00 86.44 73 LYS A O 1
ATOM 591 N N . ARG A 1 74 ? -16.633 -3.276 -13.831 1.00 85.25 74 ARG A N 1
ATOM 592 C CA . ARG A 1 74 ? -17.115 -4.647 -13.603 1.00 85.25 74 ARG A CA 1
ATOM 593 C C . ARG A 1 74 ? -17.120 -4.933 -12.100 1.00 85.25 74 ARG A C 1
ATOM 595 O O . ARG A 1 74 ? -16.245 -5.671 -11.638 1.00 85.25 74 ARG A O 1
ATOM 602 N N . PRO A 1 75 ? -18.001 -4.273 -11.329 1.00 86.50 75 PRO A N 1
ATOM 603 C CA . PRO A 1 75 ? -18.141 -4.547 -9.902 1.00 86.50 75 PRO A CA 1
ATOM 604 C C . PRO A 1 75 ? -18.579 -6.002 -9.670 1.00 86.50 75 PRO A C 1
ATOM 606 O O . PRO A 1 75 ? -19.063 -6.668 -10.585 1.00 86.50 75 PRO A O 1
ATOM 609 N N . GLY A 1 76 ? -18.360 -6.516 -8.459 1.00 89.25 76 GLY A N 1
ATOM 610 C CA . GLY A 1 76 ? -18.761 -7.880 -8.085 1.00 89.25 76 GLY A CA 1
ATOM 611 C C . GLY A 1 76 ? -17.746 -8.984 -8.406 1.00 89.25 76 GLY A C 1
ATOM 612 O O . GLY A 1 76 ? -18.008 -10.152 -8.137 1.00 89.25 76 GLY A O 1
ATOM 613 N N . ASN A 1 77 ? -16.563 -8.652 -8.940 1.00 95.00 77 ASN A N 1
ATOM 614 C CA . ASN A 1 77 ? -15.491 -9.643 -9.086 1.00 95.00 77 ASN A CA 1
ATOM 615 C C . ASN A 1 77 ? -15.098 -10.218 -7.713 1.00 95.00 77 ASN A C 1
ATOM 617 O O . ASN A 1 77 ? -14.893 -9.430 -6.787 1.00 95.00 77 ASN A O 1
ATOM 621 N N . PRO A 1 78 ? -14.896 -11.541 -7.582 1.00 96.75 78 PRO A N 1
ATOM 622 C CA . PRO A 1 78 ? -14.621 -12.160 -6.291 1.00 96.75 78 PRO A CA 1
ATOM 623 C C . PRO A 1 78 ? -13.297 -11.673 -5.690 1.00 96.75 78 PRO A C 1
ATOM 625 O O . PRO A 1 78 ? -12.285 -11.513 -6.393 1.00 96.75 78 PRO A O 1
ATOM 628 N N . LYS A 1 79 ? -13.302 -11.458 -4.371 1.00 95.88 79 LYS A N 1
ATOM 629 C CA . LYS A 1 79 ? -12.115 -11.160 -3.566 1.00 95.88 79 LYS A CA 1
ATOM 630 C C . LYS A 1 79 ? -11.100 -12.291 -3.726 1.00 95.88 79 LYS A C 1
ATOM 632 O O . LYS A 1 79 ? -11.421 -13.467 -3.598 1.00 95.88 79 LYS A O 1
ATOM 637 N N . ALA A 1 80 ? -9.849 -11.926 -3.988 1.00 96.31 80 ALA A N 1
ATOM 638 C CA . ALA A 1 80 ? -8.735 -12.871 -4.103 1.00 96.31 80 ALA A CA 1
ATOM 639 C C . ALA A 1 80 ? -7.569 -12.543 -3.155 1.00 96.31 80 ALA A C 1
ATOM 641 O O . ALA A 1 80 ? -6.673 -13.367 -2.960 1.00 96.31 80 ALA A O 1
ATOM 642 N N . ALA A 1 81 ? -7.524 -11.317 -2.635 1.00 96.25 81 ALA A N 1
ATOM 643 C CA . ALA A 1 81 ? -6.480 -10.804 -1.761 1.00 96.25 81 ALA A CA 1
ATOM 644 C C . ALA A 1 81 ? -6.988 -9.564 -1.000 1.00 96.25 81 ALA A C 1
ATOM 646 O O . ALA A 1 81 ? -8.125 -9.127 -1.189 1.00 96.25 81 ALA A O 1
ATOM 647 N N . TYR A 1 82 ? -6.105 -8.991 -0.187 1.00 96.56 82 TYR A N 1
ATOM 648 C CA . TYR A 1 82 ? -6.276 -7.735 0.530 1.00 96.56 82 TYR A CA 1
ATOM 649 C C . TYR A 1 82 ? -5.257 -6.714 0.025 1.00 96.56 82 TYR A C 1
ATOM 651 O O . TYR A 1 82 ? -4.064 -7.020 -0.058 1.00 96.56 82 TYR A O 1
ATOM 659 N N . ALA A 1 83 ? -5.726 -5.516 -0.304 1.00 96.00 83 ALA A N 1
ATOM 660 C CA . ALA A 1 83 ? -4.896 -4.331 -0.447 1.00 96.00 83 ALA A CA 1
ATOM 661 C C . ALA A 1 83 ? -4.829 -3.647 0.919 1.00 96.00 83 ALA A C 1
ATOM 663 O O . ALA A 1 83 ? -5.841 -3.165 1.409 1.00 96.00 83 ALA A O 1
ATOM 664 N N . VAL A 1 84 ? -3.667 -3.681 1.562 1.00 95.12 84 VAL A N 1
ATOM 665 C CA . VAL A 1 84 ? -3.444 -3.074 2.876 1.00 95.12 84 VAL A CA 1
ATOM 666 C C . VAL A 1 84 ? -2.843 -1.694 2.665 1.00 95.12 84 VAL A C 1
ATOM 668 O O . VAL A 1 84 ? -1.788 -1.575 2.037 1.00 95.12 84 VAL A O 1
ATOM 671 N N . ILE A 1 85 ? -3.527 -0.670 3.158 1.00 93.75 85 ILE A N 1
ATOM 672 C CA . ILE A 1 85 ? -3.107 0.729 3.061 1.00 93.75 85 ILE A CA 1
ATOM 673 C C . ILE A 1 85 ? -2.866 1.258 4.467 1.00 93.75 85 ILE A C 1
ATOM 675 O O . ILE A 1 85 ? -3.624 0.940 5.379 1.00 93.75 85 ILE A O 1
ATOM 679 N N . ASP A 1 86 ? -1.828 2.065 4.642 1.00 92.44 86 ASP A N 1
ATOM 680 C CA . ASP A 1 86 ? -1.600 2.751 5.908 1.00 92.44 86 ASP A CA 1
ATOM 681 C C . ASP A 1 86 ? -2.468 4.013 5.943 1.00 92.44 86 ASP A C 1
ATOM 683 O O . ASP A 1 86 ? -2.232 4.975 5.208 1.00 92.44 86 ASP A O 1
ATOM 687 N N . MET A 1 87 ? -3.507 3.981 6.772 1.00 92.88 87 MET A N 1
ATOM 688 C CA . MET A 1 87 ? -4.431 5.091 6.963 1.00 92.88 87 MET A CA 1
ATOM 689 C C . MET A 1 87 ? -4.068 5.871 8.215 1.00 92.88 87 MET A C 1
ATOM 691 O O . MET A 1 87 ? -3.810 5.284 9.266 1.00 92.88 87 MET A O 1
ATOM 695 N N . ALA A 1 88 ? -4.049 7.190 8.090 1.00 92.50 88 ALA A N 1
ATOM 696 C CA . ALA A 1 88 ? -3.697 8.118 9.143 1.00 92.50 88 ALA A CA 1
ATOM 697 C C . ALA A 1 88 ? -4.886 9.005 9.515 1.00 92.50 88 ALA A C 1
ATOM 699 O O . ALA A 1 88 ? -5.712 9.343 8.668 1.00 92.50 88 ALA A O 1
ATOM 700 N N . HIS A 1 89 ? -4.937 9.384 10.787 1.00 92.94 89 HIS A N 1
ATOM 701 C CA . HIS A 1 89 ? -5.896 10.338 11.331 1.00 92.94 89 HIS A CA 1
ATOM 702 C C . HIS A 1 89 ? -5.164 11.290 12.297 1.00 92.94 89 HIS A C 1
ATOM 704 O O . HIS A 1 89 ? -4.278 10.823 13.023 1.00 92.94 89 HIS A O 1
ATOM 710 N N . PRO A 1 90 ? -5.488 12.597 12.350 1.00 88.38 90 PRO A N 1
ATOM 711 C CA . PRO A 1 90 ? -4.801 13.550 13.234 1.00 88.38 90 PRO A CA 1
ATOM 712 C C . PRO A 1 90 ? -4.997 13.270 14.732 1.00 88.38 90 PRO A C 1
ATOM 714 O O . PRO A 1 90 ? -4.154 13.613 15.556 1.00 88.38 90 PRO A O 1
ATOM 717 N N . GLU A 1 91 ? -6.110 12.635 15.095 1.00 86.56 91 GLU A N 1
ATOM 718 C CA . GLU A 1 91 ? -6.429 12.262 16.478 1.00 86.56 91 GLU A CA 1
ATOM 719 C C . GLU A 1 91 ? -6.143 10.780 16.788 1.00 86.56 91 GLU A C 1
ATOM 721 O O . GLU A 1 91 ? -6.272 9.943 15.885 1.00 86.56 91 GLU A O 1
ATOM 726 N N . PRO A 1 92 ? -5.824 10.432 18.053 1.00 82.75 92 PRO A N 1
ATOM 727 C CA . PRO A 1 92 ? -5.595 11.350 19.172 1.00 82.75 92 PRO A CA 1
ATOM 728 C C . PRO A 1 92 ? -4.275 12.115 19.001 1.00 82.75 92 PRO A C 1
ATOM 730 O O . PRO A 1 92 ? -3.343 11.578 18.409 1.00 82.75 92 PRO A O 1
ATOM 733 N N . PRO A 1 93 ? -4.167 13.355 19.511 1.00 76.62 93 PRO A N 1
ATOM 734 C CA . PRO A 1 93 ? -2.982 14.177 19.307 1.00 76.62 93 PRO A CA 1
ATOM 735 C C . PRO A 1 93 ? -1.742 13.470 19.858 1.00 76.62 93 PRO A C 1
ATOM 737 O O . PRO A 1 93 ? -1.669 13.142 21.045 1.00 76.62 93 PRO A O 1
ATOM 740 N N . TYR A 1 94 ? -0.761 13.252 18.988 1.00 70.44 94 TYR A N 1
ATOM 741 C CA . TYR A 1 94 ? 0.543 12.732 19.365 1.00 70.44 94 TYR A CA 1
ATOM 742 C C . TYR A 1 94 ? 1.556 13.872 19.363 1.00 70.44 94 TYR A C 1
ATOM 744 O O . TYR A 1 94 ? 1.671 14.636 18.404 1.00 70.44 94 TYR A O 1
ATOM 752 N N . GLU A 1 95 ? 2.277 14.005 20.470 1.00 70.06 95 GLU A N 1
ATOM 753 C CA . GLU A 1 95 ? 3.321 15.005 20.627 1.00 70.06 95 GLU A CA 1
ATOM 754 C C . GLU A 1 95 ? 4.678 14.319 20.616 1.00 70.06 95 GLU A C 1
ATOM 756 O O . GLU A 1 95 ? 4.952 13.429 21.429 1.00 70.06 95 GLU A O 1
ATOM 761 N N . LYS A 1 96 ? 5.549 14.762 19.711 1.00 58.84 96 LYS A N 1
ATOM 762 C CA . LYS A 1 96 ? 6.926 14.286 19.646 1.00 58.84 96 LYS A CA 1
ATOM 763 C C . LYS A 1 96 ? 7.876 15.419 19.998 1.00 58.84 96 LYS A C 1
ATOM 765 O O . LYS A 1 96 ? 7.754 16.543 19.510 1.00 58.84 96 LYS A O 1
ATOM 770 N N . GLY A 1 97 ? 8.837 15.123 20.869 1.00 54.78 97 GLY A N 1
ATOM 771 C CA . GLY A 1 97 ? 9.972 16.012 21.096 1.00 54.78 97 GLY A CA 1
ATOM 772 C C . GLY A 1 97 ? 10.865 16.046 19.856 1.00 54.78 97 GLY A C 1
ATOM 773 O O . GLY A 1 97 ? 11.011 15.035 19.166 1.00 54.78 97 GLY A O 1
ATOM 774 N N . MET A 1 98 ? 11.486 17.192 19.570 1.00 59.50 98 MET A N 1
ATOM 775 C CA . MET A 1 98 ? 12.507 17.250 18.523 1.00 59.50 98 MET A CA 1
ATOM 776 C C . MET A 1 98 ? 13.677 16.295 18.828 1.00 59.50 98 MET A C 1
ATOM 778 O O . MET A 1 98 ? 13.837 15.800 19.947 1.00 59.50 98 MET A O 1
ATOM 782 N N . ILE A 1 99 ? 14.458 16.006 17.783 1.00 53.97 99 ILE A N 1
ATOM 783 C CA . ILE A 1 99 ? 15.603 15.083 17.747 1.00 53.97 99 ILE A CA 1
ATOM 784 C C . ILE A 1 99 ? 16.394 15.125 19.075 1.00 53.97 99 ILE A C 1
ATOM 786 O O . ILE A 1 99 ? 16.776 16.194 19.540 1.00 53.97 99 ILE A O 1
ATOM 790 N N . PHE A 1 100 ? 16.629 13.955 19.683 1.00 55.06 100 PHE A N 1
ATOM 791 C CA . PHE A 1 100 ? 17.293 13.773 20.991 1.00 55.06 100 PHE A CA 1
ATOM 792 C C . PHE A 1 100 ? 16.551 14.307 22.234 1.00 55.06 100 PHE A C 1
ATOM 794 O O . PHE A 1 100 ? 17.158 14.445 23.292 1.00 55.06 100 PHE A O 1
ATOM 801 N N . GLY A 1 101 ? 15.240 14.556 22.159 1.00 56.12 101 GLY A N 1
ATOM 802 C CA . GLY A 1 101 ? 14.435 14.922 23.335 1.00 56.12 101 GLY A CA 1
ATOM 803 C C . GLY A 1 101 ? 14.638 16.363 23.813 1.00 56.12 101 GLY A C 1
ATOM 804 O O . GLY A 1 101 ? 14.188 16.718 24.899 1.00 56.12 101 GLY A O 1
ATOM 805 N N . LEU A 1 102 ? 15.292 17.199 23.003 1.00 51.03 102 LEU A N 1
ATOM 806 C CA . LEU A 1 102 ? 15.521 18.615 23.276 1.00 51.03 102 LEU A CA 1
ATOM 807 C C . LEU A 1 102 ? 14.634 19.459 22.355 1.00 51.03 102 LEU A C 1
ATOM 809 O O . LEU A 1 102 ? 14.895 19.582 21.161 1.00 51.03 102 LEU A O 1
ATOM 813 N N . GLY A 1 103 ? 13.573 20.051 22.904 1.00 58.56 103 GLY A N 1
ATOM 814 C CA . GLY A 1 103 ? 12.706 20.983 22.178 1.00 58.56 103 GLY A CA 1
ATOM 815 C C . GLY A 1 103 ? 11.271 21.010 22.697 1.00 58.56 103 GLY A C 1
ATOM 816 O O . GLY A 1 103 ? 10.856 20.131 23.450 1.00 58.56 103 GLY A O 1
ATOM 817 N N . LYS A 1 104 ? 10.506 22.031 22.288 1.00 56.44 104 LYS A N 1
ATOM 818 C CA . LYS A 1 104 ? 9.063 22.096 22.556 1.00 56.44 104 LYS A CA 1
ATOM 819 C C . LYS A 1 104 ? 8.375 20.923 21.859 1.00 56.44 104 LYS A C 1
ATOM 821 O O . LYS A 1 104 ? 8.675 20.646 20.699 1.00 56.44 104 LYS A O 1
ATOM 826 N N . LEU A 1 105 ? 7.470 20.263 22.574 1.00 59.09 105 LEU A N 1
ATOM 827 C CA . LEU A 1 105 ? 6.597 19.238 22.019 1.00 59.09 105 LEU A CA 1
ATOM 828 C C . LEU A 1 105 ? 5.795 19.857 20.867 1.00 59.09 105 LEU A C 1
ATOM 830 O O . LEU A 1 105 ? 5.109 20.862 21.057 1.00 59.09 105 LEU A O 1
ATOM 834 N N . GLN A 1 106 ? 5.953 19.309 19.664 1.00 57.62 106 GLN A N 1
ATOM 835 C CA . GLN A 1 106 ? 5.144 19.688 18.511 1.00 57.62 106 GLN A CA 1
ATOM 836 C C . GLN A 1 106 ? 4.112 18.591 18.268 1.00 57.62 106 GLN A C 1
ATOM 838 O O . GLN A 1 106 ? 4.432 17.402 18.358 1.00 57.62 106 GLN A O 1
ATOM 843 N N . ARG A 1 107 ? 2.873 19.005 17.987 1.00 58.19 107 ARG A N 1
ATOM 844 C CA . ARG A 1 107 ? 1.826 18.091 17.529 1.00 58.19 107 ARG A CA 1
ATOM 845 C C . ARG A 1 107 ? 2.223 17.561 16.160 1.00 58.19 107 ARG A C 1
ATOM 847 O O . ARG A 1 107 ? 2.505 18.354 15.265 1.00 58.19 107 ARG A O 1
ATOM 854 N N . GLU A 1 108 ? 2.275 16.244 16.021 1.00 66.75 108 GLU A N 1
ATOM 855 C CA . GLU A 1 108 ? 2.426 15.620 14.712 1.00 66.75 108 GLU A CA 1
ATOM 856 C C . GLU A 1 108 ? 1.095 15.689 13.950 1.00 66.75 108 GLU A C 1
ATOM 858 O O . GLU A 1 108 ? 0.023 15.584 14.544 1.00 66.75 108 GLU A O 1
ATOM 863 N N . ASP A 1 109 ? 1.168 15.818 12.623 1.00 69.56 109 ASP A N 1
ATOM 864 C CA . ASP A 1 109 ? -0.008 15.793 11.736 1.00 69.56 109 ASP A CA 1
ATOM 865 C C . ASP A 1 109 ? -0.713 14.417 11.727 1.00 69.56 109 ASP A C 1
ATOM 867 O O . ASP A 1 109 ? -1.807 14.263 11.187 1.00 69.56 109 ASP A O 1
ATOM 871 N N . VAL A 1 110 ? -0.074 13.397 12.313 1.00 78.69 110 VAL A N 1
ATOM 872 C CA . VAL A 1 110 ? -0.549 12.015 12.405 1.00 78.69 110 VAL A CA 1
ATOM 873 C C . VAL A 1 110 ? -0.624 11.616 13.877 1.00 78.69 110 VAL A C 1
ATOM 875 O O . VAL A 1 110 ? 0.400 11.455 14.535 1.00 78.69 110 VAL A O 1
ATOM 878 N N . GLY A 1 111 ? -1.841 11.427 14.381 1.00 79.50 111 GLY A N 1
ATOM 879 C CA . GLY A 1 111 ? -2.108 10.936 15.733 1.00 79.50 111 GLY A CA 1
ATOM 880 C C . GLY A 1 111 ? -2.343 9.427 15.786 1.00 79.50 111 GLY A C 1
ATOM 881 O O . GLY A 1 111 ? -1.775 8.720 16.619 1.00 79.50 111 GLY A O 1
ATOM 882 N N . SER A 1 112 ? -3.132 8.915 14.840 1.00 85.75 112 SER A N 1
ATOM 883 C CA . SER A 1 112 ? -3.360 7.484 14.622 1.00 85.75 112 SER A CA 1
ATOM 884 C C . SER A 1 112 ? -2.811 7.048 13.273 1.00 85.75 112 SER A C 1
ATOM 886 O O . SER A 1 112 ? -2.982 7.747 12.278 1.00 85.75 112 SER A O 1
ATOM 888 N N . LEU A 1 113 ? -2.225 5.851 13.224 1.00 90.06 113 LEU A N 1
ATOM 889 C CA . LEU A 1 113 ? -1.830 5.176 11.988 1.00 90.06 113 LEU A CA 1
ATOM 890 C C . LEU A 1 113 ? -2.250 3.707 12.066 1.00 90.06 113 LEU A C 1
ATOM 892 O O . LEU A 1 113 ? -1.789 2.976 12.946 1.00 90.06 113 LEU A O 1
ATOM 896 N N . ILE A 1 114 ? -3.116 3.269 11.154 1.00 90.56 114 ILE A N 1
ATOM 897 C CA . ILE A 1 114 ? -3.660 1.908 11.144 1.00 90.56 114 ILE A CA 1
ATOM 898 C C . ILE A 1 114 ? -3.463 1.237 9.780 1.00 90.56 114 ILE A C 1
ATOM 900 O O . ILE A 1 114 ? -3.635 1.880 8.744 1.00 90.56 114 ILE A O 1
ATOM 904 N N . PRO A 1 115 ? -3.159 -0.072 9.748 1.00 91.44 115 PRO A N 1
ATOM 905 C CA . PRO A 1 115 ? -3.256 -0.841 8.519 1.00 91.44 115 PRO A CA 1
ATOM 906 C C . PRO A 1 115 ? -4.735 -1.086 8.200 1.00 91.44 115 PRO A C 1
ATOM 908 O O . PRO A 1 115 ? -5.445 -1.726 8.977 1.00 91.44 115 PRO A O 1
ATOM 911 N N . PHE A 1 116 ? -5.181 -0.625 7.038 1.00 93.94 116 PHE A N 1
ATOM 912 C CA . PHE A 1 116 ? -6.552 -0.745 6.561 1.00 93.94 116 PHE A CA 1
ATOM 913 C C . PHE A 1 116 ? -6.622 -1.717 5.371 1.00 93.94 116 PHE A C 1
ATOM 915 O O . PHE A 1 116 ? -6.240 -1.363 4.251 1.00 93.94 116 PHE A O 1
ATOM 922 N N . PRO A 1 117 ? -7.013 -2.987 5.595 1.00 94.94 117 PRO A N 1
ATOM 923 C CA . PRO A 1 117 ? -7.177 -3.953 4.517 1.00 94.94 117 PRO A CA 1
ATOM 924 C C . PRO A 1 117 ? -8.470 -3.695 3.730 1.00 94.94 117 PRO A C 1
ATOM 926 O O . PRO A 1 117 ? -9.530 -3.521 4.313 1.00 94.94 117 PRO A O 1
ATOM 929 N N . ILE A 1 118 ? -8.400 -3.760 2.402 1.00 95.81 118 ILE A N 1
ATOM 930 C CA . ILE A 1 118 ? -9.550 -3.638 1.493 1.00 95.81 118 ILE A CA 1
ATOM 931 C C . ILE A 1 118 ? -9.570 -4.834 0.534 1.00 95.81 118 ILE A C 1
ATOM 933 O O . ILE A 1 118 ? -8.529 -5.259 0.020 1.00 95.81 118 ILE A O 1
ATOM 937 N N . ALA A 1 119 ? -10.748 -5.401 0.280 1.00 96.31 119 ALA A N 1
ATOM 938 C CA . ALA A 1 119 ? -10.936 -6.529 -0.623 1.00 96.31 119 ALA A CA 1
ATOM 939 C C . ALA A 1 119 ? -10.551 -6.193 -2.078 1.00 96.31 119 ALA A C 1
ATOM 941 O O . ALA A 1 119 ? -11.080 -5.263 -2.692 1.00 96.31 119 ALA A O 1
ATOM 942 N N . ILE A 1 120 ? -9.659 -6.999 -2.670 1.00 96.88 120 ILE A N 1
ATOM 943 C CA . ILE A 1 120 ? -9.199 -6.832 -4.057 1.00 96.88 120 ILE A CA 1
ATOM 944 C C . ILE A 1 120 ? -9.247 -8.155 -4.843 1.00 96.88 120 ILE A C 1
ATOM 946 O O . ILE A 1 120 ? -8.862 -9.220 -4.351 1.00 96.88 120 ILE A O 1
ATOM 950 N N . CYS A 1 121 ? -9.712 -8.110 -6.097 1.00 96.94 121 CYS A N 1
ATOM 951 C CA . CYS A 1 121 ? -9.737 -9.266 -7.001 1.00 96.94 121 CYS A CA 1
ATOM 952 C C . CYS A 1 121 ? -8.382 -9.494 -7.687 1.00 96.94 121 CYS A C 1
ATOM 954 O O . CYS A 1 121 ? -7.494 -8.636 -7.710 1.00 96.94 121 CYS A O 1
ATOM 956 N N . LYS A 1 122 ? -8.238 -10.659 -8.328 1.00 96.06 122 LYS A N 1
ATOM 957 C CA . LYS A 1 122 ? -7.028 -11.041 -9.073 1.00 96.06 122 LYS A CA 1
ATOM 958 C C . LYS A 1 122 ? -6.688 -10.062 -10.204 1.00 96.06 122 LYS A C 1
ATOM 960 O O . LYS A 1 122 ? -5.510 -9.796 -10.433 1.00 96.06 122 LYS A O 1
ATOM 965 N N . GLU A 1 123 ? -7.694 -9.522 -10.890 1.00 95.31 123 GLU A N 1
ATOM 966 C CA . GLU A 1 123 ? -7.493 -8.643 -12.046 1.00 95.31 123 GLU A CA 1
ATOM 967 C C . GLU A 1 123 ? -7.036 -7.235 -11.632 1.00 95.31 123 GLU A C 1
ATOM 969 O O . GLU A 1 123 ? -6.023 -6.758 -12.147 1.00 95.31 123 GLU A O 1
ATOM 974 N N . CYS A 1 124 ? -7.695 -6.608 -10.647 1.00 95.38 124 CYS A N 1
ATOM 975 C CA . CYS A 1 124 ? -7.254 -5.321 -10.090 1.00 95.38 124 CYS A CA 1
ATOM 976 C C . CYS A 1 124 ? -5.857 -5.434 -9.477 1.00 95.38 124 CYS A C 1
ATOM 978 O O . CYS A 1 124 ? -4.991 -4.614 -9.768 1.00 95.38 124 CYS A O 1
ATOM 980 N N . ARG A 1 125 ? -5.588 -6.511 -8.727 1.00 94.94 125 ARG A N 1
ATOM 981 C CA . ARG A 1 125 ? -4.246 -6.809 -8.212 1.00 94.94 125 ARG A CA 1
ATOM 982 C C . ARG A 1 125 ? -3.207 -6.877 -9.328 1.00 94.94 125 ARG A C 1
ATOM 984 O O . ARG A 1 125 ? -2.120 -6.326 -9.193 1.00 94.94 125 ARG A O 1
ATOM 991 N N . ARG A 1 126 ? -3.506 -7.592 -10.417 1.00 93.75 126 ARG A N 1
ATOM 992 C CA . ARG A 1 126 ? -2.581 -7.746 -11.547 1.00 93.75 126 ARG A CA 1
ATOM 993 C C . ARG A 1 126 ? -2.266 -6.389 -12.173 1.00 93.75 126 ARG A C 1
ATOM 995 O O . ARG A 1 126 ? -1.100 -6.094 -12.404 1.00 93.75 126 ARG A O 1
ATOM 1002 N N . ARG A 1 127 ? -3.286 -5.569 -12.424 1.00 93.25 127 ARG A N 1
ATOM 1003 C CA . ARG A 1 127 ? -3.141 -4.230 -13.018 1.00 93.25 127 ARG A CA 1
ATOM 1004 C C . ARG A 1 127 ? -2.375 -3.276 -12.114 1.00 93.25 127 ARG A C 1
ATOM 1006 O O . ARG A 1 127 ? -1.472 -2.603 -12.604 1.00 93.25 127 ARG A O 1
ATOM 1013 N N . TYR A 1 128 ? -2.680 -3.281 -10.816 1.00 92.69 128 TYR A N 1
ATOM 1014 C CA . TYR A 1 128 ? -1.939 -2.513 -9.822 1.00 92.69 128 TYR A CA 1
ATOM 1015 C C . TYR A 1 128 ? -0.465 -2.920 -9.799 1.00 92.69 128 TYR A C 1
ATOM 1017 O O . TYR A 1 128 ? 0.402 -2.079 -9.996 1.00 92.69 128 TYR A O 1
ATOM 1025 N N . ASN A 1 129 ? -0.174 -4.220 -9.681 1.00 91.75 129 ASN A N 1
ATOM 1026 C CA . ASN A 1 129 ? 1.200 -4.724 -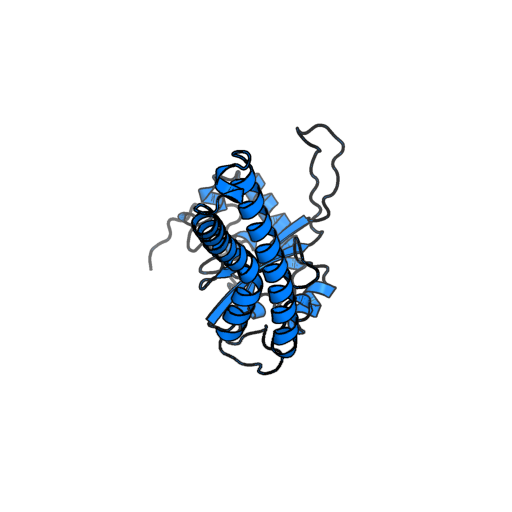9.680 1.00 91.75 129 ASN A CA 1
ATOM 1027 C C . ASN A 1 129 ? 1.958 -4.360 -10.961 1.00 91.75 129 ASN A C 1
ATOM 1029 O O . ASN A 1 129 ? 3.137 -4.028 -10.890 1.00 91.75 129 ASN A O 1
ATOM 1033 N N . TRP A 1 130 ? 1.302 -4.410 -12.124 1.00 89.31 130 TRP A N 1
ATOM 1034 C CA . TRP A 1 130 ? 1.908 -3.955 -13.374 1.00 89.31 130 TRP A CA 1
ATOM 1035 C C . TRP A 1 130 ? 2.243 -2.469 -13.334 1.00 89.31 130 TRP A C 1
ATOM 1037 O O . TRP A 1 130 ? 3.331 -2.108 -13.754 1.00 89.31 130 TRP A O 1
ATOM 1047 N N . ALA A 1 131 ? 1.345 -1.617 -12.837 1.00 87.88 131 ALA A N 1
ATOM 1048 C CA . ALA A 1 131 ? 1.584 -0.180 -12.745 1.00 87.88 131 ALA A CA 1
ATOM 1049 C C . ALA A 1 131 ? 2.667 0.177 -11.707 1.00 87.88 131 ALA A C 1
ATOM 1051 O O . ALA A 1 131 ? 3.511 1.033 -11.978 1.00 87.88 131 ALA A O 1
ATOM 1052 N N . GLU A 1 132 ? 2.662 -0.492 -10.551 1.00 86.06 132 GLU A N 1
ATOM 1053 C CA . GLU A 1 132 ? 3.594 -0.294 -9.435 1.00 86.06 132 GLU A CA 1
ATOM 1054 C C . GLU A 1 132 ? 5.006 -0.771 -9.783 1.00 86.06 132 GLU A C 1
ATOM 1056 O O . GLU A 1 132 ? 5.968 -0.003 -9.762 1.00 86.06 132 GLU A O 1
ATOM 1061 N N . ASN A 1 133 ? 5.125 -2.037 -10.184 1.00 86.44 133 ASN A N 1
ATOM 1062 C CA . ASN A 1 133 ? 6.417 -2.696 -10.331 1.00 86.44 133 ASN A CA 1
ATOM 1063 C C . ASN A 1 133 ? 7.080 -2.413 -11.682 1.00 86.44 133 ASN A C 1
ATOM 1065 O O . ASN A 1 133 ? 8.219 -2.829 -11.888 1.00 86.44 133 ASN A O 1
ATOM 1069 N N . PHE A 1 134 ? 6.428 -1.686 -12.601 1.00 84.19 134 PHE A N 1
ATOM 1070 C CA . PHE A 1 134 ? 7.024 -1.377 -13.905 1.00 84.19 134 PHE A CA 1
ATOM 1071 C C . PHE A 1 134 ? 8.341 -0.611 -13.779 1.00 84.19 134 PHE A C 1
ATOM 1073 O O . PHE A 1 134 ? 9.277 -0.887 -14.524 1.00 84.19 134 PHE A O 1
ATOM 1080 N N . LYS A 1 135 ? 8.443 0.314 -12.812 1.00 81.81 135 LYS A N 1
ATOM 1081 C CA . LYS A 1 135 ? 9.696 1.037 -12.544 1.00 81.81 135 LYS A CA 1
ATOM 1082 C C . LYS A 1 135 ? 10.810 0.059 -12.168 1.00 81.81 135 LYS A C 1
ATOM 1084 O O . LYS A 1 135 ? 11.885 0.112 -12.755 1.00 81.81 135 LYS A O 1
ATOM 1089 N N . PHE A 1 136 ? 10.534 -0.891 -11.277 1.00 86.69 136 PHE A N 1
ATOM 1090 C CA . PHE A 1 136 ? 11.497 -1.927 -10.903 1.00 86.69 136 PHE A CA 1
ATOM 1091 C C . PHE A 1 136 ? 11.883 -2.821 -12.093 1.00 86.69 136 PHE A C 1
ATOM 1093 O O . PHE A 1 136 ? 13.068 -3.040 -12.339 1.00 86.69 136 PHE A O 1
ATOM 1100 N N . TYR A 1 137 ? 10.909 -3.269 -12.895 1.00 88.69 137 TYR A N 1
ATOM 1101 C CA . TYR A 1 137 ? 11.192 -4.040 -14.111 1.00 88.69 137 TYR A CA 1
ATOM 1102 C C . TYR A 1 137 ? 12.038 -3.250 -15.113 1.00 88.69 137 TYR A C 1
ATOM 1104 O O . TYR A 1 137 ? 12.946 -3.816 -15.713 1.00 88.69 137 TYR A O 1
ATOM 1112 N N . SER A 1 138 ? 11.796 -1.944 -15.255 1.00 88.44 138 SER A N 1
ATOM 1113 C CA . SER A 1 138 ? 12.578 -1.081 -16.144 1.00 88.44 138 SER A CA 1
ATOM 1114 C C . SER A 1 138 ? 14.035 -0.948 -15.699 1.00 88.44 138 SER A C 1
ATOM 1116 O O . SER A 1 138 ? 14.917 -0.970 -16.546 1.00 88.44 138 SER A O 1
ATOM 1118 N N . VAL A 1 139 ? 14.311 -0.914 -14.390 1.00 90.56 139 VAL A N 1
ATOM 1119 C CA . VAL A 1 139 ? 15.687 -0.911 -13.862 1.00 90.56 139 VAL A CA 1
ATOM 1120 C C . VAL A 1 139 ? 16.397 -2.221 -14.206 1.00 90.56 139 VAL A C 1
ATOM 1122 O O . VAL A 1 139 ? 17.518 -2.196 -14.707 1.00 90.56 139 VAL A O 1
ATOM 1125 N N . MET A 1 140 ? 15.734 -3.365 -14.009 1.00 92.50 140 MET A N 1
ATOM 1126 C CA . MET A 1 140 ? 16.308 -4.676 -14.340 1.00 92.50 140 MET A CA 1
ATOM 1127 C C . MET A 1 140 ? 16.558 -4.838 -15.845 1.00 92.50 140 MET A C 1
ATOM 1129 O O . MET A 1 140 ? 17.619 -5.304 -16.253 1.00 92.50 140 MET A O 1
ATOM 1133 N N . ILE A 1 141 ? 15.599 -4.422 -16.677 1.00 92.75 141 ILE A N 1
ATOM 1134 C CA . ILE A 1 141 ? 15.741 -4.436 -18.138 1.00 92.75 141 ILE A CA 1
ATOM 1135 C C . ILE A 1 141 ? 16.860 -3.486 -18.573 1.00 92.75 141 ILE A C 1
ATOM 1137 O O . ILE A 1 141 ? 17.697 -3.864 -19.387 1.00 92.75 141 ILE A O 1
ATOM 1141 N N . GLY A 1 142 ? 16.907 -2.280 -18.006 1.00 94.38 142 GLY A N 1
ATOM 1142 C CA . GLY A 1 142 ? 17.950 -1.297 -18.280 1.00 94.38 142 GLY A CA 1
ATOM 1143 C C . GLY A 1 142 ? 19.337 -1.834 -17.955 1.00 94.38 142 GLY A C 1
ATOM 1144 O O . GLY A 1 142 ? 20.258 -1.612 -18.732 1.00 94.38 142 GLY A O 1
ATOM 1145 N N . PHE A 1 143 ? 19.472 -2.599 -16.867 1.00 95.19 143 PHE A N 1
ATOM 1146 C CA . PHE A 1 143 ? 20.748 -3.181 -16.457 1.00 95.19 143 PHE A CA 1
ATOM 1147 C C . PHE A 1 143 ? 21.242 -4.186 -17.500 1.00 95.19 143 PHE A C 1
ATOM 1149 O O . PHE A 1 143 ? 22.380 -4.110 -17.957 1.00 95.19 143 PHE A O 1
ATOM 1156 N N . VAL A 1 144 ? 20.361 -5.088 -17.940 1.00 96.12 144 VAL A N 1
ATOM 1157 C CA . VAL A 1 144 ? 20.688 -6.085 -18.968 1.00 96.12 144 VAL A CA 1
ATOM 1158 C C . VAL A 1 144 ? 20.991 -5.416 -20.311 1.00 96.12 144 VAL A C 1
ATOM 1160 O O . VAL A 1 144 ? 22.005 -5.730 -20.926 1.00 96.12 144 VAL A O 1
ATOM 1163 N N . ILE A 1 145 ? 20.160 -4.467 -20.756 1.00 95.50 145 ILE A N 1
ATOM 1164 C CA . ILE A 1 145 ? 20.378 -3.740 -22.018 1.00 95.50 145 ILE A CA 1
ATOM 1165 C C . ILE A 1 145 ? 21.680 -2.937 -21.957 1.00 95.50 145 ILE A C 1
ATOM 1167 O O . ILE A 1 145 ? 22.464 -2.985 -22.898 1.00 95.50 145 ILE A O 1
ATOM 1171 N N . GLY A 1 146 ? 21.935 -2.233 -20.855 1.00 94.94 146 GLY A N 1
ATOM 1172 C CA . GLY A 1 146 ? 23.156 -1.459 -20.654 1.00 94.94 146 GLY A CA 1
ATOM 1173 C C . GLY A 1 146 ? 24.402 -2.334 -20.753 1.00 94.94 146 GLY A C 1
ATOM 1174 O O . GLY A 1 146 ? 25.334 -1.979 -21.472 1.00 94.94 146 GLY A O 1
ATOM 1175 N N . LEU A 1 147 ? 24.402 -3.500 -20.096 1.00 94.88 147 LEU A N 1
ATOM 1176 C CA . LEU A 1 147 ? 25.501 -4.463 -20.200 1.00 94.88 147 LEU A CA 1
ATOM 1177 C C . LEU A 1 147 ? 25.685 -4.964 -21.635 1.00 94.88 147 LEU A C 1
ATOM 1179 O O . LEU A 1 147 ? 26.806 -4.968 -22.137 1.00 94.88 147 LEU A O 1
ATOM 1183 N N . LEU A 1 148 ? 24.599 -5.351 -22.309 1.00 95.69 148 LEU A N 1
ATOM 1184 C CA . LEU A 1 148 ? 24.661 -5.832 -23.691 1.00 95.69 148 LEU A CA 1
ATOM 1185 C C . LEU A 1 148 ? 25.209 -4.769 -24.645 1.00 95.69 148 LEU A C 1
ATOM 1187 O O . LEU A 1 148 ? 26.025 -5.093 -25.502 1.00 95.69 148 LEU A O 1
ATOM 1191 N N . VAL A 1 149 ? 24.805 -3.508 -24.483 1.00 94.62 149 VAL A N 1
ATOM 1192 C CA . VAL A 1 149 ? 25.309 -2.408 -25.312 1.00 94.62 149 VAL A CA 1
ATOM 1193 C C . VAL A 1 149 ? 26.790 -2.157 -25.045 1.00 94.62 149 VAL A C 1
ATOM 1195 O O . VAL A 1 149 ? 27.554 -2.052 -25.998 1.00 94.62 149 VAL A O 1
ATOM 1198 N N . VAL A 1 150 ? 27.233 -2.127 -23.786 1.00 92.31 150 VAL A N 1
ATOM 1199 C CA . VAL A 1 150 ? 28.663 -1.967 -23.473 1.00 92.31 150 VAL A CA 1
ATOM 1200 C C . VAL A 1 150 ? 29.494 -3.107 -24.067 1.00 92.31 150 VAL A C 1
ATOM 1202 O O . VAL A 1 150 ? 30.523 -2.850 -24.687 1.00 92.31 150 VAL A O 1
ATOM 1205 N N . LEU A 1 151 ? 29.035 -4.356 -23.942 1.00 91.38 151 LEU A N 1
ATOM 1206 C CA . LEU A 1 151 ? 29.717 -5.515 -24.522 1.00 91.38 151 LEU A CA 1
ATOM 1207 C C . LEU A 1 151 ? 29.759 -5.443 -26.054 1.00 91.38 151 LEU A C 1
ATOM 1209 O O . LEU A 1 151 ? 30.812 -5.670 -26.644 1.00 91.38 151 LEU A O 1
ATOM 1213 N N . ALA A 1 152 ? 28.649 -5.073 -26.695 1.00 92.06 152 ALA A N 1
ATOM 1214 C CA . ALA A 1 152 ? 28.561 -4.937 -28.148 1.00 92.06 152 ALA A CA 1
ATOM 1215 C C . ALA A 1 152 ? 29.434 -3.800 -28.704 1.00 92.06 152 ALA A C 1
ATOM 1217 O O . ALA A 1 152 ? 29.938 -3.912 -29.818 1.00 92.06 152 ALA A O 1
ATOM 1218 N N . LEU A 1 153 ? 29.626 -2.721 -27.939 1.00 88.62 153 LEU A N 1
ATOM 1219 C CA . LEU A 1 153 ? 30.459 -1.579 -28.327 1.00 88.62 153 LEU A CA 1
ATOM 1220 C C . LEU A 1 153 ? 31.941 -1.755 -27.950 1.00 88.62 153 LEU A C 1
ATOM 1222 O O . LEU A 1 153 ? 32.790 -1.082 -28.527 1.00 88.62 153 LEU A O 1
ATOM 1226 N N . SER A 1 154 ? 32.269 -2.679 -27.039 1.00 85.44 154 SER A N 1
ATOM 1227 C CA . SER A 1 154 ? 33.644 -2.956 -26.595 1.00 85.44 154 SER A CA 1
ATOM 1228 C C . SER A 1 154 ? 34.667 -3.273 -27.701 1.00 85.44 154 SER A C 1
ATOM 1230 O O . SER A 1 154 ? 35.809 -2.834 -27.554 1.00 85.44 154 SER A O 1
ATOM 1232 N N . PRO A 1 155 ? 34.332 -3.968 -28.814 1.00 86.12 155 PRO A N 1
ATOM 1233 C CA . PRO A 1 155 ? 35.309 -4.217 -29.871 1.00 86.12 155 PRO A CA 1
ATOM 1234 C C . PRO A 1 155 ? 35.539 -3.009 -30.791 1.00 86.12 155 PRO A C 1
ATOM 1236 O O . PRO A 1 155 ? 36.450 -3.053 -31.615 1.00 86.12 155 PRO A O 1
ATOM 1239 N N . LEU A 1 156 ? 34.736 -1.943 -30.697 1.00 87.69 156 LEU A N 1
ATOM 1240 C CA . LEU A 1 156 ? 34.881 -0.773 -31.561 1.00 87.69 156 LEU A CA 1
ATOM 1241 C C . LEU A 1 156 ? 36.106 0.049 -31.149 1.00 87.69 156 LEU A C 1
ATOM 1243 O O . LEU A 1 156 ? 36.276 0.381 -29.976 1.00 87.69 156 LEU A O 1
ATOM 1247 N N . GLU A 1 157 ? 36.924 0.447 -32.125 1.00 81.06 157 GLU A N 1
ATOM 1248 C CA . GLU A 1 157 ? 38.145 1.237 -31.896 1.00 81.06 157 GLU A CA 1
ATOM 1249 C C . GLU A 1 157 ? 37.867 2.517 -31.096 1.00 81.06 157 GLU A C 1
ATOM 1251 O O . GLU A 1 157 ? 38.607 2.849 -30.175 1.00 81.06 157 GLU A O 1
ATOM 1256 N N . VAL A 1 158 ? 36.738 3.179 -31.368 1.00 77.62 158 VAL A N 1
ATOM 1257 C CA . VAL A 1 158 ? 36.298 4.394 -30.662 1.00 77.62 158 VAL A CA 1
ATOM 1258 C C . VAL A 1 158 ? 36.163 4.174 -29.154 1.00 77.62 158 VAL A C 1
ATOM 1260 O O . VAL A 1 158 ? 36.495 5.066 -28.385 1.00 77.62 158 VAL A O 1
ATOM 1263 N N . ILE A 1 159 ? 35.707 2.996 -28.721 1.00 81.38 159 ILE A N 1
ATOM 1264 C CA . ILE A 1 159 ? 35.582 2.648 -27.300 1.00 81.38 159 ILE A CA 1
ATOM 1265 C C . ILE A 1 159 ? 36.917 2.141 -26.753 1.00 81.38 159 ILE A C 1
ATOM 1267 O O . ILE A 1 159 ? 37.294 2.495 -25.638 1.00 81.38 159 ILE A O 1
ATOM 1271 N N . ARG A 1 160 ? 37.670 1.373 -27.545 1.00 75.81 160 ARG A N 1
ATOM 1272 C CA . ARG A 1 160 ? 38.971 0.817 -27.151 1.00 75.81 160 ARG A CA 1
ATOM 1273 C C . ARG A 1 160 ? 40.028 1.887 -26.860 1.00 75.81 160 ARG A C 1
ATOM 1275 O O . ARG A 1 160 ? 40.851 1.686 -25.974 1.00 75.81 160 ARG A O 1
ATOM 1282 N N . TYR A 1 161 ? 40.005 3.000 -27.591 1.00 80.25 161 TYR A N 1
ATOM 1283 C CA . TYR A 1 161 ? 40.902 4.145 -27.380 1.00 80.25 161 TYR A CA 1
ATOM 1284 C C . TYR A 1 161 ? 40.294 5.238 -26.490 1.00 80.25 161 TYR A C 1
ATOM 1286 O O . TYR A 1 161 ? 40.916 6.278 -26.275 1.00 80.25 161 TYR A O 1
ATOM 1294 N N . SER A 1 162 ? 39.079 5.027 -25.978 1.00 82.38 162 SER A N 1
ATOM 1295 C CA . SER A 1 162 ? 38.431 5.977 -25.079 1.00 82.38 162 SER A CA 1
ATOM 1296 C C . SER A 1 162 ? 38.915 5.823 -23.631 1.00 82.38 162 SER A C 1
ATOM 1298 O O . SER A 1 162 ? 39.397 4.754 -23.251 1.00 82.38 162 SER A O 1
ATOM 1300 N N . PRO A 1 163 ? 38.780 6.868 -22.796 1.00 87.06 163 PRO A N 1
ATOM 1301 C CA . PRO A 1 163 ? 39.046 6.759 -21.366 1.00 87.06 163 PRO A CA 1
ATOM 1302 C C . PRO A 1 163 ? 38.226 5.649 -20.694 1.00 87.06 163 PRO A C 1
ATOM 1304 O O . PRO A 1 163 ? 37.052 5.456 -21.013 1.00 87.06 163 PRO A O 1
ATOM 1307 N N . GLU A 1 164 ? 38.806 4.990 -19.688 1.00 84.38 164 GLU A N 1
ATOM 1308 C CA . GLU A 1 164 ? 38.221 3.821 -19.000 1.00 84.38 164 GLU A CA 1
ATOM 1309 C C . GLU A 1 164 ? 36.815 4.056 -18.410 1.00 84.38 164 GLU A C 1
ATOM 1311 O O . GLU A 1 164 ? 36.051 3.112 -18.220 1.00 84.38 164 GLU A O 1
ATOM 1316 N N . TYR A 1 165 ? 36.431 5.310 -18.150 1.00 88.06 165 TYR A N 1
ATOM 1317 C CA . TYR A 1 165 ? 35.112 5.658 -17.615 1.00 88.06 165 TYR A CA 1
ATOM 1318 C C . TYR A 1 165 ? 33.998 5.731 -18.677 1.00 88.06 165 TYR A C 1
ATOM 1320 O O . TYR A 1 165 ? 32.820 5.734 -18.317 1.00 88.06 165 TYR A O 1
ATOM 1328 N N . ILE A 1 166 ? 34.315 5.785 -19.977 1.00 90.81 166 ILE A N 1
ATOM 1329 C CA . ILE A 1 166 ? 33.315 5.940 -21.051 1.00 90.81 166 ILE A CA 1
ATOM 1330 C C . ILE A 1 166 ? 32.299 4.785 -21.091 1.00 90.81 166 ILE A C 1
ATOM 1332 O O . ILE A 1 166 ? 31.098 5.072 -21.138 1.00 90.81 166 ILE A O 1
ATOM 1336 N N . PRO A 1 167 ? 32.697 3.500 -20.983 1.00 89.25 167 PRO A N 1
ATOM 1337 C CA . PRO A 1 167 ? 31.746 2.395 -20.856 1.00 89.25 167 PRO A CA 1
ATOM 1338 C C . PRO A 1 167 ? 30.779 2.555 -19.675 1.00 89.25 167 PRO A C 1
ATOM 1340 O O . PRO A 1 167 ? 29.588 2.270 -19.804 1.00 89.25 167 PRO A O 1
ATOM 1343 N N . MET A 1 168 ? 31.268 3.064 -18.539 1.00 90.94 168 MET A N 1
ATOM 1344 C CA . MET A 1 168 ? 30.442 3.318 -17.356 1.00 90.94 168 MET A CA 1
ATOM 1345 C C . MET A 1 168 ? 29.423 4.433 -17.616 1.00 90.94 168 MET A C 1
ATOM 1347 O O . MET A 1 168 ? 28.257 4.299 -17.250 1.00 90.94 168 MET A O 1
ATOM 1351 N N . VAL A 1 169 ? 29.830 5.507 -18.297 1.00 93.88 169 VAL A N 1
ATOM 1352 C CA . VAL A 1 169 ? 28.929 6.604 -18.681 1.00 93.88 169 VAL A CA 1
ATOM 1353 C C . VAL A 1 169 ? 27.847 6.115 -19.645 1.00 93.88 169 VAL A C 1
ATOM 1355 O O . VAL A 1 169 ? 26.674 6.413 -19.430 1.00 93.88 169 VAL A O 1
ATOM 1358 N N . ILE A 1 170 ? 28.204 5.321 -20.661 1.00 92.69 170 ILE A N 1
ATOM 1359 C CA . ILE A 1 170 ? 27.243 4.728 -21.607 1.00 92.69 170 ILE A CA 1
ATOM 1360 C C . ILE A 1 170 ? 26.234 3.848 -20.864 1.00 92.69 170 ILE A C 1
ATOM 1362 O O . ILE A 1 170 ? 25.026 3.973 -21.071 1.00 92.69 170 ILE A O 1
ATOM 1366 N N . PHE A 1 171 ? 26.717 2.995 -19.960 1.00 94.38 171 PHE A N 1
ATOM 1367 C CA . PHE A 1 171 ? 25.870 2.139 -19.138 1.00 94.38 171 PHE A CA 1
ATOM 1368 C C . PHE A 1 171 ? 24.867 2.949 -18.303 1.00 94.38 171 PHE A C 1
ATOM 1370 O O . PHE A 1 171 ? 23.661 2.696 -18.356 1.00 94.38 171 PHE A O 1
ATOM 1377 N N . LEU A 1 172 ? 25.351 3.953 -17.565 1.00 95.31 172 LEU A N 1
ATOM 1378 C CA . LEU A 1 172 ? 24.509 4.812 -16.730 1.00 95.31 172 LEU A CA 1
ATOM 1379 C C . LEU A 1 172 ? 23.515 5.626 -17.564 1.00 95.31 172 LEU A C 1
ATOM 1381 O O . LEU A 1 172 ? 22.369 5.804 -17.153 1.00 95.31 172 LEU A O 1
ATOM 1385 N N . PHE A 1 173 ? 23.921 6.074 -18.752 1.00 95.56 173 PHE A N 1
ATOM 1386 C CA . PHE A 1 173 ? 23.048 6.789 -19.674 1.00 95.56 173 PHE A CA 1
ATOM 1387 C C . PHE A 1 173 ? 21.896 5.905 -20.167 1.00 95.56 173 PHE A C 1
ATOM 1389 O O . PHE A 1 173 ? 20.736 6.311 -20.111 1.00 95.56 173 PHE A O 1
ATOM 1396 N N . ILE A 1 174 ? 22.181 4.664 -20.569 1.00 95.44 174 ILE A N 1
ATOM 1397 C CA . ILE A 1 174 ? 21.151 3.699 -20.981 1.00 95.44 174 ILE A CA 1
ATOM 1398 C C . ILE A 1 174 ? 20.211 3.380 -19.818 1.00 95.44 174 ILE A C 1
ATOM 1400 O O . ILE A 1 174 ? 18.992 3.395 -19.994 1.00 95.44 174 ILE A O 1
ATOM 1404 N N . MET A 1 175 ? 20.756 3.152 -18.622 1.00 94.81 175 MET A N 1
ATOM 1405 C CA . MET A 1 175 ? 19.964 2.951 -17.406 1.00 94.81 175 MET A CA 1
ATOM 1406 C C . MET A 1 175 ? 19.000 4.115 -17.161 1.00 94.81 175 MET A C 1
ATOM 1408 O O . MET A 1 175 ? 17.813 3.889 -16.918 1.00 94.81 175 MET A O 1
ATOM 1412 N N . ALA A 1 176 ? 19.484 5.355 -17.273 1.00 94.12 176 ALA A N 1
ATOM 1413 C CA . ALA A 1 176 ? 18.667 6.550 -17.102 1.00 94.12 176 ALA A CA 1
ATOM 1414 C C . ALA A 1 176 ? 17.552 6.647 -18.159 1.00 94.12 176 ALA A C 1
ATOM 1416 O O . ALA A 1 176 ? 16.399 6.911 -17.807 1.00 94.12 176 ALA A O 1
ATOM 1417 N N . LEU A 1 177 ? 17.860 6.371 -19.434 1.00 94.50 177 LEU A N 1
ATOM 1418 C CA . LEU A 1 177 ? 16.872 6.371 -20.519 1.00 94.50 177 LEU A CA 1
ATOM 1419 C C . LEU A 1 177 ? 15.777 5.320 -20.305 1.00 94.50 177 LEU A C 1
ATOM 1421 O O . LEU A 1 177 ? 14.588 5.627 -20.422 1.00 94.50 177 LEU A O 1
ATOM 1425 N N . VAL A 1 178 ? 16.155 4.088 -19.959 1.00 94.06 178 VAL A N 1
ATOM 1426 C CA . VAL A 1 178 ? 15.194 2.999 -19.736 1.00 94.06 178 VAL A CA 1
ATOM 1427 C C . VAL A 1 178 ? 14.350 3.260 -18.487 1.00 94.06 178 VAL A C 1
ATOM 1429 O O . VAL A 1 178 ? 13.138 3.038 -18.516 1.00 94.06 178 VAL A O 1
ATOM 1432 N N . TYR A 1 179 ? 14.941 3.795 -17.415 1.00 91.31 179 TYR A N 1
ATOM 1433 C CA . TYR A 1 179 ? 14.205 4.196 -16.215 1.00 91.31 179 TYR A CA 1
ATOM 1434 C C . TYR A 1 179 ? 13.167 5.291 -16.514 1.00 91.31 179 TYR A C 1
ATOM 1436 O O . TYR A 1 179 ? 12.006 5.179 -16.104 1.00 91.31 179 TYR A O 1
ATOM 1444 N N . ALA A 1 180 ? 13.545 6.320 -17.281 1.00 91.81 180 ALA A N 1
ATOM 1445 C CA . ALA A 1 180 ? 12.630 7.379 -17.704 1.00 91.81 180 ALA A CA 1
ATOM 1446 C C . ALA A 1 180 ? 11.473 6.826 -18.558 1.00 91.81 180 ALA A C 1
ATOM 1448 O O . ALA A 1 180 ? 10.303 7.131 -18.300 1.00 91.81 180 ALA A O 1
ATOM 1449 N N . ALA A 1 181 ? 11.779 5.942 -19.516 1.00 91.44 181 ALA A N 1
ATOM 1450 C CA . ALA A 1 181 ? 10.770 5.246 -20.313 1.00 91.44 181 ALA A CA 1
ATOM 1451 C C . ALA A 1 181 ? 9.834 4.391 -19.436 1.00 91.44 181 ALA A C 1
ATOM 1453 O O . ALA A 1 181 ? 8.616 4.397 -19.633 1.00 91.44 181 ALA A O 1
ATOM 1454 N N . GLY A 1 182 ? 10.376 3.712 -18.420 1.00 89.31 182 GLY A N 1
ATOM 1455 C CA . GLY A 1 182 ? 9.613 2.938 -17.443 1.00 89.31 182 GLY A CA 1
ATOM 1456 C C . GLY A 1 182 ? 8.615 3.784 -16.653 1.00 89.31 182 GLY A C 1
ATOM 1457 O O . GLY A 1 182 ? 7.446 3.412 -16.519 1.00 89.31 182 GLY A O 1
ATOM 1458 N N . GLY A 1 183 ? 9.040 4.961 -16.186 1.00 87.75 183 GLY A N 1
ATOM 1459 C CA . GLY A 1 183 ? 8.159 5.926 -15.526 1.00 87.75 183 GLY A CA 1
ATOM 1460 C C . GLY A 1 183 ? 7.008 6.391 -16.425 1.00 87.75 183 GLY A C 1
ATOM 1461 O O . GLY A 1 183 ? 5.856 6.435 -15.986 1.00 87.75 183 GLY A O 1
ATOM 1462 N N . TRP A 1 184 ? 7.294 6.674 -17.698 1.00 90.19 184 TRP A N 1
ATOM 1463 C CA . TRP A 1 184 ? 6.279 7.089 -18.669 1.00 90.19 184 TRP A CA 1
ATOM 1464 C C . TRP A 1 184 ? 5.265 5.978 -18.980 1.00 90.19 184 TRP A C 1
ATOM 1466 O O . TRP A 1 184 ? 4.055 6.221 -18.994 1.00 90.19 184 TRP A O 1
ATOM 1476 N N . ILE A 1 185 ? 5.733 4.738 -19.157 1.00 89.12 185 ILE A N 1
ATOM 1477 C CA . ILE A 1 185 ? 4.860 3.578 -19.384 1.00 89.12 185 ILE A CA 1
ATOM 1478 C C . ILE A 1 185 ? 3.984 3.305 -18.157 1.00 89.12 185 ILE A C 1
ATOM 1480 O O . ILE A 1 185 ? 2.788 3.068 -18.322 1.00 89.12 185 ILE A O 1
ATOM 1484 N N . SER A 1 186 ? 4.530 3.401 -16.940 1.00 88.12 186 SER A N 1
ATOM 1485 C CA . SER A 1 186 ? 3.756 3.267 -15.695 1.00 88.12 186 SER A CA 1
ATOM 1486 C C . SER A 1 186 ? 2.590 4.264 -15.653 1.00 88.12 186 SER A C 1
ATOM 1488 O O . SER A 1 186 ? 1.439 3.850 -15.502 1.00 88.12 186 SER A O 1
ATOM 1490 N N . LYS A 1 187 ? 2.839 5.554 -15.931 1.00 88.81 187 LYS A N 1
ATOM 1491 C CA . LYS A 1 187 ? 1.778 6.578 -16.022 1.00 88.81 187 LYS A CA 1
ATOM 1492 C C . LYS A 1 187 ? 0.732 6.250 -17.089 1.00 88.81 187 LYS A C 1
ATOM 1494 O O . LYS A 1 187 ? -0.470 6.393 -16.861 1.00 88.81 187 LYS A O 1
ATOM 1499 N N . LYS A 1 188 ? 1.165 5.762 -18.255 1.00 90.25 188 LYS A N 1
ATOM 1500 C CA . LYS A 1 188 ? 0.257 5.345 -19.334 1.00 90.25 188 LYS A CA 1
ATOM 1501 C C . LYS A 1 188 ? -0.601 4.139 -18.936 1.00 90.25 188 LYS A C 1
ATOM 1503 O O . LYS A 1 188 ? -1.776 4.097 -19.297 1.00 90.25 188 LYS A O 1
ATOM 1508 N N . LEU A 1 189 ? -0.048 3.177 -18.194 1.00 89.88 189 LEU A N 1
ATOM 1509 C CA . LEU A 1 189 ? -0.786 2.024 -17.669 1.00 89.88 189 LEU A CA 1
ATOM 1510 C C . LEU A 1 189 ? -1.829 2.448 -16.634 1.00 89.88 189 LEU A C 1
ATOM 1512 O O . LEU A 1 189 ? -2.967 1.993 -16.731 1.00 89.88 189 LEU A O 1
ATOM 1516 N N . ILE A 1 190 ? -1.481 3.355 -15.715 1.00 90.12 190 ILE A N 1
ATOM 1517 C CA . ILE A 1 190 ? -2.437 3.931 -14.755 1.00 90.12 190 ILE A CA 1
ATOM 1518 C C . ILE A 1 190 ? -3.587 4.592 -15.516 1.00 90.12 190 ILE A C 1
ATOM 1520 O O . ILE A 1 190 ? -4.741 4.231 -15.312 1.00 90.12 190 ILE A O 1
ATOM 1524 N N . LYS A 1 191 ? -3.288 5.461 -16.490 1.00 90.56 191 LYS A N 1
ATOM 1525 C CA . LYS A 1 191 ? -4.312 6.120 -17.319 1.00 90.56 191 LYS A CA 1
ATOM 1526 C C . LYS A 1 191 ? -5.165 5.137 -18.130 1.00 90.56 191 LYS A C 1
ATOM 1528 O O . LYS A 1 191 ? -6.348 5.373 -18.349 1.00 90.56 191 LYS A O 1
ATOM 1533 N N . LYS A 1 192 ? -4.578 4.038 -18.613 1.00 91.25 192 LYS A N 1
ATOM 1534 C CA . LYS A 1 192 ? -5.313 2.997 -19.345 1.00 91.25 192 LYS A CA 1
ATOM 1535 C C . LYS A 1 192 ? -6.285 2.261 -18.423 1.00 91.25 192 LYS A C 1
ATOM 1537 O O . LYS A 1 192 ? -7.430 2.029 -18.804 1.00 91.25 192 LYS A O 1
ATOM 1542 N N . TYR A 1 193 ? -5.825 1.884 -17.233 1.00 92.50 193 TYR A N 1
ATOM 1543 C CA . TYR A 1 193 ? -6.584 1.058 -16.297 1.00 92.50 193 TYR A CA 1
ATOM 1544 C C . TYR A 1 193 ? -7.498 1.858 -15.361 1.00 92.50 193 TYR A C 1
ATOM 1546 O O . TYR A 1 193 ? -8.411 1.261 -14.798 1.00 92.50 193 TYR A O 1
ATOM 1554 N N . SER A 1 194 ? -7.328 3.177 -15.230 1.00 91.25 194 SER A N 1
ATOM 1555 C CA . SER A 1 194 ? -8.179 4.048 -14.398 1.00 91.25 194 SER A CA 1
ATOM 1556 C C . SER A 1 194 ? -9.645 4.061 -14.842 1.00 91.25 194 SER A C 1
ATOM 1558 O O . SER A 1 194 ? -10.556 4.295 -14.053 1.00 91.25 194 SER A O 1
ATOM 1560 N N . ASN A 1 195 ? -9.897 3.744 -16.114 1.00 90.12 195 ASN A N 1
ATOM 1561 C CA . ASN A 1 195 ? -11.247 3.545 -16.627 1.00 90.12 195 ASN A CA 1
ATOM 1562 C C . ASN A 1 195 ? -11.904 2.261 -16.109 1.00 90.12 195 ASN A C 1
ATOM 1564 O O . ASN A 1 195 ? -13.119 2.132 -16.208 1.00 90.12 195 ASN A O 1
ATOM 1568 N N . GLU A 1 196 ? -11.133 1.289 -15.630 1.00 91.44 196 GLU A N 1
ATOM 1569 C CA . GLU A 1 196 ? -11.634 -0.023 -15.222 1.00 91.44 196 GLU A CA 1
ATOM 1570 C C . GLU A 1 196 ? -11.552 -0.264 -13.712 1.00 91.44 196 GLU A C 1
ATOM 1572 O O . GLU A 1 196 ? -12.366 -1.027 -13.188 1.00 91.44 196 GLU A O 1
ATOM 1577 N N . MET A 1 197 ? -10.603 0.373 -13.023 1.00 94.50 197 MET A N 1
ATOM 1578 C CA . MET A 1 197 ? -10.395 0.247 -11.582 1.00 94.50 197 MET A CA 1
ATOM 1579 C C . MET A 1 197 ? -10.024 1.578 -10.928 1.00 94.50 197 MET A C 1
ATOM 1581 O O . MET A 1 197 ? -9.462 2.458 -11.580 1.00 94.50 197 MET A O 1
ATOM 1585 N N . TYR A 1 198 ? -10.281 1.679 -9.629 1.00 94.44 198 TYR A N 1
ATOM 1586 C CA . TYR A 1 198 ? -9.812 2.777 -8.791 1.00 94.44 198 TYR A CA 1
ATOM 1587 C C . TYR A 1 198 ? -8.335 2.569 -8.429 1.00 94.44 198 TYR A C 1
ATOM 1589 O O . TYR A 1 198 ? -7.943 1.483 -7.998 1.00 94.44 198 TYR A O 1
ATOM 1597 N N . PHE A 1 199 ? -7.503 3.590 -8.653 1.00 91.88 199 PHE A N 1
ATOM 1598 C CA . PHE A 1 199 ? -6.083 3.591 -8.258 1.00 91.88 199 PHE A CA 1
ATOM 1599 C C . PHE A 1 199 ? -5.838 4.346 -6.955 1.00 91.88 199 PHE A C 1
ATOM 1601 O O . PHE A 1 199 ? -4.867 4.044 -6.260 1.00 91.88 199 PHE A O 1
ATOM 1608 N N . ARG A 1 200 ? -6.707 5.303 -6.626 1.00 92.44 200 ARG A N 1
ATOM 1609 C CA . ARG A 1 200 ? -6.728 5.976 -5.333 1.00 92.44 200 ARG A CA 1
ATOM 1610 C C . ARG A 1 200 ? -7.839 5.384 -4.487 1.00 92.44 200 ARG A C 1
ATOM 1612 O O . ARG A 1 200 ? -8.901 5.040 -5.003 1.00 92.44 200 ARG A O 1
ATOM 1619 N N . VAL A 1 201 ? -7.569 5.245 -3.199 1.00 92.25 201 VAL A N 1
ATOM 1620 C CA . VAL A 1 201 ? -8.504 4.607 -2.267 1.00 92.25 201 VAL A CA 1
ATOM 1621 C C . VAL A 1 201 ? -9.745 5.470 -2.062 1.00 92.25 201 VAL A C 1
ATOM 1623 O O . VAL A 1 201 ? -10.844 4.940 -2.111 1.00 92.25 201 VAL A O 1
ATOM 1626 N N . PHE A 1 202 ? -9.594 6.788 -1.945 1.00 92.44 202 PHE A N 1
ATOM 1627 C CA . PHE A 1 202 ? -10.729 7.703 -1.770 1.00 92.44 202 PHE A CA 1
ATOM 1628 C C . PHE A 1 202 ? -11.541 7.966 -3.048 1.00 92.44 202 PHE A C 1
ATOM 1630 O O . PHE A 1 202 ? -12.622 8.533 -2.980 1.00 92.44 202 PHE A O 1
ATOM 1637 N N . ASP A 1 203 ? -11.093 7.480 -4.214 1.00 92.56 203 ASP A N 1
ATOM 1638 C CA . ASP A 1 203 ? -11.950 7.464 -5.409 1.00 92.56 203 ASP A CA 1
ATOM 1639 C C . ASP A 1 203 ? -13.024 6.354 -5.327 1.00 92.56 203 ASP A C 1
ATOM 1641 O O . ASP A 1 203 ? -13.953 6.331 -6.139 1.00 92.56 203 ASP A O 1
ATOM 1645 N N . ILE A 1 204 ? -12.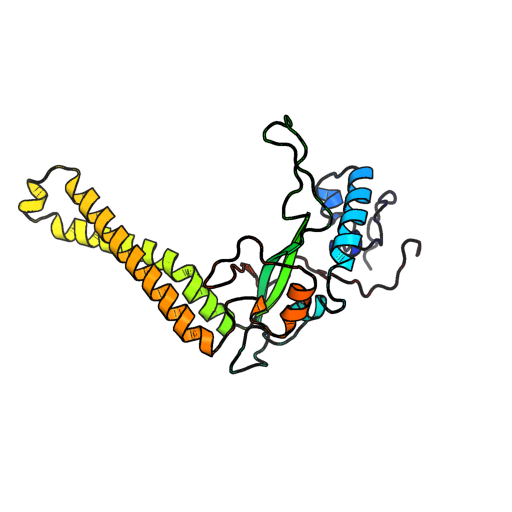876 5.404 -4.393 1.00 92.88 204 ILE A N 1
ATOM 1646 C CA . ILE A 1 204 ? -13.848 4.339 -4.127 1.00 92.88 204 ILE A CA 1
ATOM 1647 C C . ILE A 1 204 ? -15.035 4.961 -3.373 1.00 92.88 204 ILE A C 1
ATOM 1649 O O . ILE A 1 204 ? -14.821 5.512 -2.292 1.00 92.88 204 ILE A O 1
ATOM 1653 N N . PRO A 1 205 ? -16.278 4.864 -3.883 1.00 90.94 205 PRO A N 1
ATOM 1654 C CA . PRO A 1 205 ? -17.444 5.503 -3.266 1.00 90.94 205 PRO A CA 1
ATOM 1655 C C . PRO A 1 205 ? -17.651 5.145 -1.791 1.00 90.94 205 PRO A C 1
ATOM 1657 O O . PRO A 1 205 ? -18.008 6.005 -0.991 1.00 90.94 205 PRO A O 1
ATOM 1660 N N . GLU A 1 206 ? -17.391 3.891 -1.430 1.00 90.44 206 GLU A N 1
ATOM 1661 C CA . GLU A 1 206 ? -17.517 3.370 -0.072 1.00 90.44 206 GLU A CA 1
ATOM 1662 C C . GLU A 1 206 ? -16.524 4.032 0.899 1.00 90.44 206 GLU A C 1
ATOM 1664 O O . GLU A 1 206 ? -16.821 4.170 2.077 1.00 90.44 206 GLU A O 1
ATOM 1669 N N . MET A 1 207 ? -15.368 4.511 0.424 1.00 92.38 207 MET A N 1
ATOM 1670 C CA . MET A 1 207 ? -14.348 5.157 1.265 1.00 92.38 207 MET A CA 1
ATOM 1671 C C . MET A 1 207 ? -14.645 6.631 1.572 1.00 92.38 207 MET A C 1
ATOM 1673 O O . MET A 1 207 ? -13.891 7.250 2.322 1.00 92.38 207 MET A O 1
ATOM 1677 N N . ARG A 1 208 ? -15.713 7.212 1.012 1.00 91.88 208 ARG A N 1
ATOM 1678 C CA . ARG A 1 208 ? -16.015 8.640 1.188 1.00 91.88 208 ARG A CA 1
ATOM 1679 C C . ARG A 1 208 ? -16.294 9.004 2.647 1.00 91.88 208 ARG A C 1
ATOM 1681 O O . ARG A 1 208 ? -15.830 10.038 3.104 1.00 91.88 208 ARG A O 1
ATOM 1688 N N . GLU A 1 209 ? -16.982 8.138 3.390 1.00 92.88 209 GLU A N 1
ATOM 1689 C CA . GLU A 1 209 ? -17.238 8.366 4.819 1.00 92.88 209 GLU A CA 1
ATOM 1690 C C . GLU A 1 209 ? -15.931 8.421 5.625 1.00 92.88 209 GLU A C 1
ATOM 1692 O O . GLU A 1 209 ? -15.770 9.282 6.483 1.00 92.88 209 GLU A O 1
ATOM 1697 N N . MET A 1 210 ? -14.946 7.574 5.299 1.00 92.62 210 MET A N 1
ATOM 1698 C CA . MET A 1 210 ? -13.621 7.633 5.932 1.00 92.62 210 MET A CA 1
ATOM 1699 C C . MET A 1 210 ? -12.942 8.991 5.697 1.00 92.62 210 MET A C 1
ATOM 1701 O O . MET A 1 210 ? -12.349 9.545 6.620 1.00 92.62 210 MET A O 1
ATOM 1705 N N . GLU A 1 211 ? -13.023 9.525 4.475 1.00 93.19 211 GLU A N 1
ATOM 1706 C CA . GLU A 1 211 ? -12.467 10.841 4.132 1.00 93.19 211 GLU A CA 1
ATOM 1707 C C . GLU A 1 211 ? -13.191 11.975 4.877 1.00 93.19 211 GLU A C 1
ATOM 1709 O O . GLU A 1 211 ? -12.544 12.864 5.429 1.00 93.19 211 GLU A O 1
ATOM 1714 N N . GLU A 1 212 ? -14.524 11.915 4.959 1.00 93.25 212 GLU A N 1
ATOM 1715 C CA . GLU A 1 212 ? -15.356 12.876 5.699 1.00 93.25 212 GLU A CA 1
ATOM 1716 C C . GLU A 1 212 ? -15.063 12.861 7.210 1.00 93.25 212 GLU A C 1
ATOM 1718 O O . GLU A 1 212 ? -15.062 13.914 7.849 1.00 93.25 212 GLU A O 1
ATOM 1723 N N . LEU A 1 213 ? -14.736 11.690 7.766 1.00 92.94 213 LEU A N 1
ATOM 1724 C CA . LEU A 1 213 ? -14.282 11.516 9.150 1.00 92.94 213 LEU A CA 1
ATOM 1725 C C . LEU A 1 213 ? -12.827 11.966 9.377 1.00 92.94 213 LEU A C 1
ATOM 1727 O O . LEU A 1 213 ? -12.309 11.813 10.478 1.00 92.94 213 LEU A O 1
ATOM 1731 N N . GLY A 1 214 ? -12.155 12.527 8.367 1.00 92.31 214 GLY A N 1
ATOM 1732 C CA . GLY A 1 214 ? -10.816 13.104 8.499 1.00 92.31 214 GLY A CA 1
ATOM 1733 C C . GLY A 1 214 ? -9.669 12.107 8.327 1.00 92.31 214 GLY A C 1
ATOM 1734 O O . GLY A 1 214 ? -8.519 12.437 8.634 1.00 92.31 214 GLY A O 1
ATOM 1735 N N . TRP A 1 215 ? -9.941 10.895 7.835 1.00 94.12 215 TRP A N 1
ATOM 1736 C CA . TRP A 1 215 ? -8.882 9.947 7.510 1.00 94.12 215 TRP A CA 1
ATOM 1737 C C . TRP A 1 215 ? -8.216 10.267 6.177 1.00 94.12 215 TRP A C 1
ATOM 1739 O O . TRP A 1 215 ? -8.861 10.636 5.200 1.00 94.12 215 TRP A O 1
ATOM 1749 N N . PHE A 1 216 ? -6.911 10.018 6.106 1.00 92.88 216 PHE A N 1
ATOM 1750 C CA . PHE A 1 216 ? -6.124 10.171 4.889 1.00 92.88 216 PHE A CA 1
ATOM 1751 C C . PHE A 1 216 ? -5.125 9.025 4.708 1.00 92.88 216 PHE A C 1
ATOM 1753 O O . PHE A 1 216 ? -4.818 8.272 5.631 1.00 92.88 216 PHE A O 1
ATOM 1760 N N . VAL A 1 217 ? -4.599 8.868 3.495 1.00 91.75 217 VAL A N 1
ATOM 1761 C CA . VAL A 1 217 ? -3.562 7.874 3.197 1.00 91.75 217 VAL A CA 1
ATOM 1762 C C . VAL A 1 217 ? -2.204 8.427 3.620 1.00 91.75 217 VAL A C 1
ATOM 1764 O O . VAL A 1 217 ? -1.775 9.485 3.154 1.00 91.75 217 VAL A O 1
ATOM 1767 N N . TYR A 1 218 ? -1.486 7.693 4.469 1.00 86.81 218 TYR A N 1
ATOM 1768 C CA . TYR A 1 218 ? -0.131 8.065 4.851 1.00 86.81 218 TYR A CA 1
ATOM 1769 C C . TYR A 1 218 ? 0.817 7.894 3.655 1.00 86.81 218 TYR A C 1
ATOM 1771 O O . TYR A 1 218 ? 0.968 6.796 3.122 1.00 86.81 218 TYR A O 1
ATOM 1779 N N . ARG A 1 219 ? 1.486 8.983 3.248 1.00 80.50 219 ARG A N 1
ATOM 1780 C CA . ARG A 1 219 ? 2.359 9.041 2.055 1.00 80.50 219 ARG A CA 1
ATOM 1781 C C . ARG A 1 219 ? 1.617 8.729 0.743 1.00 80.50 219 ARG A C 1
ATOM 1783 O O . ARG A 1 219 ? 2.099 7.926 -0.057 1.00 80.50 219 ARG A O 1
ATOM 1790 N N . ASP A 1 220 ? 0.462 9.361 0.528 1.00 79.44 220 ASP A N 1
ATOM 1791 C CA . ASP A 1 220 ? -0.273 9.259 -0.742 1.00 79.44 220 ASP A CA 1
ATOM 1792 C C . ASP A 1 220 ? 0.565 9.796 -1.917 1.00 79.44 220 ASP A C 1
ATOM 1794 O O . ASP A 1 220 ? 1.277 10.798 -1.790 1.00 79.44 220 ASP A O 1
ATOM 1798 N N . GLU A 1 221 ? 0.487 9.134 -3.072 1.00 77.31 221 GLU A N 1
ATOM 1799 C CA . GLU A 1 221 ? 1.075 9.637 -4.316 1.00 77.31 221 GLU A CA 1
ATOM 1800 C C . GLU A 1 221 ? -0.031 10.263 -5.177 1.00 77.31 221 GLU A C 1
ATOM 1802 O O . GLU A 1 221 ? -1.167 9.798 -5.183 1.00 77.31 221 GLU A O 1
ATOM 1807 N N . GLN A 1 222 ? 0.298 11.293 -5.966 1.00 74.88 222 GLN A N 1
ATOM 1808 C CA . GLN A 1 222 ? -0.702 12.016 -6.772 1.00 74.88 222 GLN A CA 1
ATOM 1809 C C . GLN A 1 222 ? -1.499 11.110 -7.728 1.00 74.88 222 GLN A C 1
ATOM 1811 O O . GLN A 1 222 ? -2.692 11.319 -7.928 1.00 74.88 222 GLN A O 1
ATOM 1816 N N . ASP A 1 223 ? -0.844 10.106 -8.319 1.00 80.25 223 ASP A N 1
ATOM 1817 C CA . ASP A 1 223 ? -1.429 9.280 -9.383 1.00 80.25 223 ASP A CA 1
ATOM 1818 C C . ASP A 1 223 ? -2.058 7.965 -8.867 1.00 80.25 223 ASP A C 1
ATOM 1820 O O . ASP A 1 223 ? -2.776 7.293 -9.613 1.00 80.25 223 ASP A O 1
ATOM 1824 N N . LYS A 1 224 ? -1.752 7.543 -7.629 1.00 85.38 224 LYS A N 1
ATOM 1825 C CA . LYS A 1 224 ? -2.183 6.257 -7.049 1.00 85.38 224 LYS A CA 1
ATOM 1826 C C . LYS A 1 224 ? -1.944 6.215 -5.540 1.00 85.38 224 LYS A C 1
ATOM 1828 O O . LYS A 1 224 ? -0.974 6.770 -5.040 1.00 85.38 224 LYS A O 1
ATOM 1833 N N . THR A 1 225 ? -2.729 5.410 -4.839 1.00 89.38 225 THR A N 1
ATOM 1834 C CA . THR A 1 225 ? -2.431 5.064 -3.450 1.00 89.38 225 THR A CA 1
ATOM 1835 C C . THR A 1 225 ? -1.442 3.899 -3.392 1.00 89.38 225 THR A C 1
ATOM 1837 O O . THR A 1 225 ? -1.603 2.878 -4.075 1.00 89.38 225 THR A O 1
ATOM 1840 N N . ARG A 1 226 ? -0.405 4.029 -2.560 1.00 87.94 226 ARG A N 1
ATOM 1841 C CA . ARG A 1 226 ? 0.519 2.928 -2.278 1.00 87.94 226 ARG A CA 1
ATOM 1842 C C . ARG A 1 226 ? -0.174 1.892 -1.394 1.00 87.94 226 ARG A C 1
ATOM 1844 O O . ARG A 1 226 ? -0.631 2.207 -0.303 1.00 87.94 226 ARG A O 1
ATOM 1851 N N . MET A 1 227 ? -0.234 0.650 -1.863 1.00 90.94 227 MET A N 1
ATOM 1852 C CA . MET A 1 227 ? -0.916 -0.443 -1.172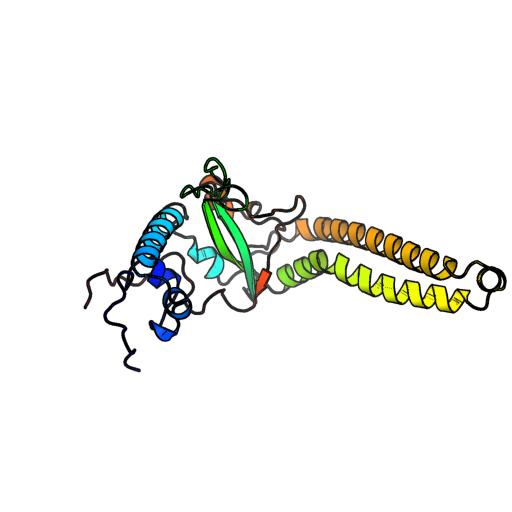 1.00 90.94 227 MET A CA 1
ATOM 1853 C C . MET A 1 227 ? -0.049 -1.703 -1.158 1.00 90.94 227 MET A C 1
ATOM 1855 O O . MET A 1 227 ? 0.552 -2.096 -2.161 1.00 90.94 227 MET A O 1
ATOM 1859 N N . LEU A 1 228 ? 0.009 -2.358 -0.000 1.00 92.00 228 LEU A N 1
ATOM 1860 C CA . LEU A 1 228 ? 0.658 -3.649 0.176 1.00 92.00 228 LEU A CA 1
ATOM 1861 C C . LEU A 1 228 ? -0.351 -4.758 -0.124 1.00 92.00 228 LEU A C 1
ATOM 1863 O O . LEU A 1 228 ? -1.351 -4.913 0.573 1.00 92.00 228 LEU A O 1
ATOM 1867 N N . ILE A 1 229 ? -0.081 -5.576 -1.140 1.00 94.25 229 ILE A N 1
ATOM 1868 C CA . ILE A 1 229 ? -0.980 -6.679 -1.486 1.00 94.25 229 ILE A CA 1
ATOM 1869 C C . ILE A 1 229 ? -0.613 -7.947 -0.713 1.00 94.25 229 ILE A C 1
ATOM 1871 O O . ILE A 1 229 ? 0.439 -8.545 -0.944 1.00 94.25 229 ILE A O 1
ATOM 1875 N N . SER A 1 230 ? -1.533 -8.428 0.121 1.00 93.62 230 SER A N 1
ATOM 1876 C CA . SER A 1 230 ? -1.394 -9.672 0.884 1.00 93.62 230 SER A CA 1
ATOM 1877 C C . SER A 1 230 ? -2.532 -10.645 0.582 1.00 93.62 230 SER A C 1
ATOM 1879 O O . SER A 1 230 ? -3.665 -10.251 0.332 1.00 93.62 230 SER A O 1
ATOM 1881 N N . ARG A 1 231 ? -2.257 -11.955 0.610 1.00 92.94 231 ARG A N 1
ATOM 1882 C CA . ARG A 1 231 ? -3.321 -12.981 0.536 1.00 92.94 231 ARG A CA 1
ATOM 1883 C C . ARG A 1 231 ? -4.036 -13.186 1.873 1.00 92.94 231 ARG A C 1
ATOM 1885 O O . ARG A 1 231 ? -5.115 -13.762 1.896 1.00 92.94 231 ARG A O 1
ATOM 1892 N N . LYS A 1 232 ? -3.421 -12.750 2.971 1.00 89.31 232 LYS A N 1
ATOM 1893 C CA . LYS A 1 232 ? -3.942 -12.877 4.332 1.00 89.31 232 LYS A CA 1
ATOM 1894 C C . LYS A 1 232 ? -4.227 -11.489 4.896 1.00 89.31 232 LYS A C 1
ATOM 1896 O O . LYS A 1 232 ? -3.543 -10.531 4.527 1.00 89.31 232 LYS A O 1
ATOM 1901 N N . LYS A 1 233 ? -5.197 -11.396 5.806 1.00 85.12 233 LYS A N 1
ATOM 1902 C CA . LYS A 1 233 ? -5.381 -10.199 6.633 1.00 85.12 233 LYS A CA 1
ATOM 1903 C C . LYS A 1 233 ? -4.089 -9.907 7.425 1.00 85.12 233 LYS A C 1
ATOM 1905 O O . LYS A 1 233 ? -3.290 -10.829 7.622 1.00 85.12 233 LYS A O 1
ATOM 1910 N N . PRO A 1 234 ? -3.884 -8.669 7.914 1.00 82.50 234 PRO A N 1
ATOM 1911 C CA . PRO A 1 234 ? -2.743 -8.346 8.774 1.00 82.50 234 PRO A CA 1
ATOM 1912 C C . PRO A 1 234 ? -2.628 -9.261 10.005 1.00 82.50 234 PRO A C 1
ATOM 1914 O O . PRO A 1 234 ? -1.526 -9.520 10.481 1.00 82.50 234 PRO A O 1
ATOM 1917 N N . ARG A 1 235 ? -3.767 -9.760 10.509 1.00 78.69 235 ARG A N 1
ATOM 1918 C CA . ARG A 1 235 ? -3.880 -10.722 11.617 1.00 78.69 235 ARG A CA 1
ATOM 1919 C C . ARG A 1 235 ? -5.001 -11.716 11.319 1.00 78.69 235 ARG A C 1
ATOM 1921 O O . ARG A 1 235 ? -5.926 -11.381 10.583 1.00 78.69 235 ARG A O 1
ATOM 1928 N N . GLU A 1 236 ? -4.924 -12.911 11.894 1.00 73.62 236 GLU A N 1
ATOM 1929 C CA . GLU A 1 236 ? -5.891 -13.997 11.664 1.00 73.62 236 GLU A CA 1
ATOM 1930 C C . GLU A 1 236 ? -7.330 -13.579 12.018 1.00 73.62 236 GLU A C 1
ATOM 1932 O O . GLU A 1 236 ? -8.222 -13.690 11.179 1.00 73.62 236 GLU A O 1
ATOM 1937 N N . HIS A 1 237 ? -7.513 -12.946 13.181 1.00 76.25 237 HIS A N 1
ATOM 1938 C CA . HIS A 1 237 ? -8.801 -12.436 13.677 1.00 76.25 237 HIS A CA 1
ATOM 1939 C C . HIS A 1 237 ? -8.913 -10.911 13.575 1.00 76.25 237 HIS A C 1
ATOM 1941 O O . HIS A 1 237 ? -9.502 -10.263 14.433 1.00 76.25 237 HIS A O 1
ATOM 1947 N N . PHE A 1 238 ? -8.301 -10.312 12.549 1.00 81.75 238 PHE A N 1
ATOM 1948 C CA . PHE A 1 238 ? -8.353 -8.862 12.361 1.00 81.75 238 PHE A CA 1
ATOM 1949 C C . PHE A 1 238 ? -9.801 -8.377 12.199 1.00 81.75 238 PHE A C 1
ATOM 1951 O O . PHE A 1 238 ? -10.471 -8.802 11.250 1.00 81.75 238 PHE A O 1
ATOM 1958 N N . ARG A 1 239 ? -10.222 -7.484 13.104 1.00 84.81 239 ARG A N 1
ATOM 1959 C CA . ARG A 1 239 ? -11.455 -6.687 13.078 1.00 84.81 239 ARG A CA 1
ATOM 1960 C C . ARG A 1 239 ? -11.234 -5.367 13.810 1.00 84.81 239 ARG A C 1
ATOM 1962 O O . ARG A 1 239 ? -10.599 -5.363 14.865 1.00 84.81 239 ARG A O 1
ATOM 1969 N N . PHE A 1 240 ? -11.756 -4.278 13.266 1.00 86.75 240 PHE A N 1
ATOM 1970 C CA . PHE A 1 240 ? -11.833 -2.976 13.912 1.00 86.75 240 PHE A CA 1
ATOM 1971 C C . PHE A 1 240 ? -12.881 -2.992 15.013 1.00 86.75 240 PHE A C 1
ATOM 1973 O O . PHE A 1 240 ? -12.573 -2.586 16.131 1.00 86.75 240 PHE A O 1
ATOM 1980 N N . PHE A 1 241 ? -14.069 -3.530 14.738 1.00 84.12 241 PHE A N 1
ATOM 1981 C CA . PHE A 1 241 ? -15.148 -3.679 15.701 1.00 84.12 241 PHE A CA 1
ATOM 1982 C C . PHE A 1 241 ? -15.349 -5.158 16.029 1.00 84.12 241 PHE A C 1
ATOM 1984 O O . PHE A 1 241 ? -15.482 -6.039 15.181 1.00 84.12 241 PHE A O 1
ATOM 1991 N N . SER A 1 242 ? -15.323 -5.476 17.318 1.00 68.44 242 SER A N 1
ATOM 1992 C CA . SER A 1 242 ? -15.547 -6.847 17.756 1.00 68.44 242 SER A CA 1
ATOM 1993 C C . SER A 1 242 ? -17.036 -7.137 17.831 1.00 68.44 242 SER A C 1
ATOM 1995 O O . SER A 1 242 ? -17.773 -6.407 18.484 1.00 68.44 242 SER A O 1
ATOM 1997 N N . SER A 1 243 ? -17.452 -8.258 17.250 1.00 55.25 243 SER A N 1
ATOM 1998 C CA . SER A 1 243 ? -18.792 -8.817 17.437 1.00 55.25 243 SER A CA 1
ATOM 1999 C C . SER A 1 243 ? -18.924 -9.648 18.722 1.00 55.25 243 SER A C 1
ATOM 2001 O O . SER A 1 243 ? -19.966 -10.263 18.919 1.00 55.25 243 SER A O 1
ATOM 2003 N N . ASP A 1 244 ? -17.876 -9.757 19.556 1.00 52.97 244 ASP A N 1
ATOM 2004 C CA . ASP A 1 244 ? -17.932 -10.513 20.816 1.00 52.97 244 ASP A CA 1
ATOM 2005 C C . ASP A 1 244 ? -18.621 -9.662 21.898 1.00 52.97 244 ASP A C 1
ATOM 2007 O O . ASP A 1 244 ? -18.035 -8.656 22.332 1.00 52.97 244 ASP A O 1
ATOM 2011 N N . PRO A 1 245 ? -19.837 -10.043 22.343 1.00 45.78 245 PRO A N 1
ATOM 2012 C CA . PRO A 1 245 ? -20.601 -9.296 23.337 1.00 45.78 245 PRO A CA 1
ATOM 2013 C C . PRO A 1 245 ? -19.974 -9.346 24.732 1.00 45.78 245 PRO A C 1
ATOM 2015 O O . PRO A 1 245 ? -20.391 -8.574 25.589 1.00 45.78 245 PRO A O 1
ATOM 2018 N N . ARG A 1 246 ? -18.972 -10.211 24.969 1.00 46.97 246 ARG A N 1
ATOM 2019 C CA . ARG A 1 246 ? -18.313 -10.313 26.274 1.00 46.97 246 ARG A CA 1
ATOM 2020 C C . ARG A 1 246 ? -17.671 -8.984 26.661 1.00 46.97 246 ARG A C 1
ATOM 2022 O O . ARG A 1 246 ? -16.766 -8.485 25.972 1.00 46.97 246 ARG A O 1
ATOM 2029 N N . GLN A 1 247 ? -18.188 -8.399 27.736 1.00 36.25 247 GLN A N 1
ATOM 2030 C CA . GLN A 1 247 ? -17.737 -7.131 28.291 1.00 36.25 247 GLN A CA 1
ATOM 2031 C C . GLN A 1 247 ? -16.490 -7.342 29.163 1.00 36.25 247 GLN A C 1
ATOM 2033 O O . GLN A 1 247 ? -16.208 -8.464 29.601 1.00 36.25 247 GLN A O 1
ATOM 2038 N N . PRO A 1 248 ? -15.707 -6.281 29.432 1.00 36.09 248 PRO A N 1
ATOM 2039 C CA . PRO A 1 248 ? -14.696 -6.323 30.481 1.00 36.09 248 PRO A CA 1
ATOM 2040 C C . PRO A 1 248 ? -15.389 -6.648 31.814 1.00 36.09 248 PRO A C 1
ATOM 2042 O O . PRO A 1 248 ? -16.080 -5.801 32.368 1.00 36.09 248 PRO A O 1
ATOM 2045 N N . GLY A 1 249 ? -15.248 -7.886 32.294 1.00 39.84 249 GLY A N 1
ATOM 2046 C CA . GLY A 1 249 ? -15.927 -8.371 33.504 1.00 39.84 249 GLY A CA 1
ATOM 2047 C C . GLY A 1 249 ? -16.647 -9.712 33.349 1.00 39.84 249 GLY A C 1
ATOM 2048 O O . GLY A 1 249 ? -16.991 -10.309 34.362 1.00 39.84 249 GLY A O 1
ATOM 2049 N N . ASP A 1 250 ? -16.808 -10.232 32.127 1.00 35.94 250 ASP A N 1
ATOM 2050 C CA . ASP A 1 250 ? -17.350 -11.580 31.904 1.00 35.94 250 ASP A CA 1
ATOM 2051 C C . ASP A 1 250 ? -16.271 -12.658 32.130 1.00 35.94 250 ASP A C 1
ATOM 2053 O O . ASP A 1 250 ? -15.789 -13.297 31.188 1.00 35.94 250 ASP A O 1
ATOM 2057 N N . GLN A 1 251 ? -15.839 -12.784 33.390 1.00 40.47 251 GLN A N 1
ATOM 2058 C CA . GLN A 1 251 ? -15.324 -13.982 34.074 1.00 40.47 251 GLN A CA 1
ATOM 2059 C C . GLN A 1 251 ? -14.993 -13.654 35.531 1.00 40.47 251 GLN A C 1
ATOM 2061 O O . GLN A 1 251 ? -14.042 -12.867 35.749 1.00 40.47 251 GLN A O 1
#

Secondary structure (DSSP, 8-state):
-------TT-TTTTSHHHHHHT-SSGGG-HHHHTT--HHHHHHHHHHHHHHHHTS-TTTTHHHH-SB-TTBSSSTTPBP-EEEEEEEEESPSPPEE-SGGG-SPPEEPS-SEEEEEEEEE-HHHHHHHHHHHHHHHHHHHHHHHHHHHHHHHHTTSHHHHTS-TTHHHHHHHHHHHHHHHHHHHHHHHHHHHHTTTB-SSSTTSGGGHHHHHTT-EETT-BTTB---EEESS-SSTT--SS------TT--

pLDDT: mean 83.01, std 14.82, range [31.95, 96.94]

Sequence (251 aa):
MEIEKISRKCTVKHTPICKFLGSDGCEKCSLYKSNVKEFEKVKTNEIWQVTQSNLPWDADAFHESDTCLFCKKRPGNPKAAYAVIDMAHPEPPYEKGMIFGLGKLQREDVGSLIPFPIAICKECRRRYNWAENFKFYSVMIGFVIGLLVVLALSPLEVIRYSPEYIPMVIFLFIMALVYAAGGWISKKLIKKYSNEMYFRVFDIPEMREMEELGWFVYRDEQDKTRMLISRKKPREHFRFFSSDPRQPGDQ

Foldseek 3Di:
DPDAPAPPPAPCPQALVQLQQVDPHPVSRPCNVVVPDRVVNVVVSVQLVFVLVLDDPCLQCQAVPQWALFWDPDTRAGFQWWWWFWKFFQPPWDWDAPDPNDHDTDTDSGHDIDTRIGGHHPVRVVLLCCLVCLLVVLLVVLQVVLVVVLVVCVVPPVNVPDPPCVSVVSSVVSSVVSSVVSNVVSLVSLVVCVNTTPQAPCVRPVCVSSVVSRMDTDPQDPSGGDTDIGSADPDPSRDSDDPDPDHPPND

Radius of gyration: 24.71 Å; chains: 1; bounding box: 62×49×67 Å